Protein AF-F8B347-F1 (afdb_monomer)

Foldseek 3Di:
DDDDDDDDDDDDPDDPPCDPPPDPPPQKKKKKKKKWKKFFPAWFKKKFLDDFFPPFDWPDKDKFKDFPNHGDPFFDWDADPQRAIITIDIDGGGMIMIMIMTITTGAPPPRARDPPPQPADDVPDGGPLLVQLLDADQQQNLVVCLVVLCVQQVPDDPDPVSLLVQLQCLLVQAAEDPPPDDPNHHLVNCVVVSYDHQQNSQSVSSSSCSSSSWRKKKWWKQFAQAPVGDIGIWMWTDDDHGTWIAGSNPRGAPSQITTRDMGSGCVSRPRMDTPDGDMGIDDMDIDMHIHDDGDDHPNRGTDHHD

Structure (mmCIF, N/CA/C/O backbone):
data_AF-F8B347-F1
#
_entry.id   AF-F8B347-F1
#
loop_
_atom_site.group_PDB
_atom_site.id
_atom_site.type_symbol
_atom_site.label_atom_id
_atom_site.label_alt_id
_atom_site.label_comp_id
_atom_site.label_asym_id
_atom_site.label_entity_id
_atom_site.label_seq_id
_atom_site.pdbx_PDB_ins_code
_atom_site.Cartn_x
_atom_site.Ca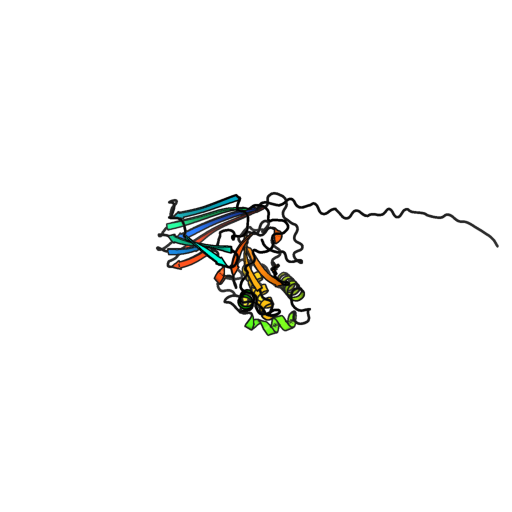rtn_y
_atom_site.Cartn_z
_atom_site.occupancy
_atom_site.B_iso_or_equiv
_atom_site.auth_seq_id
_atom_site.auth_comp_id
_atom_site.auth_asym_id
_atom_site.auth_atom_id
_atom_site.pdbx_PDB_model_num
ATOM 1 N N . MET A 1 1 ? 0.801 8.932 85.824 1.00 36.66 1 MET A N 1
ATOM 2 C CA . MET 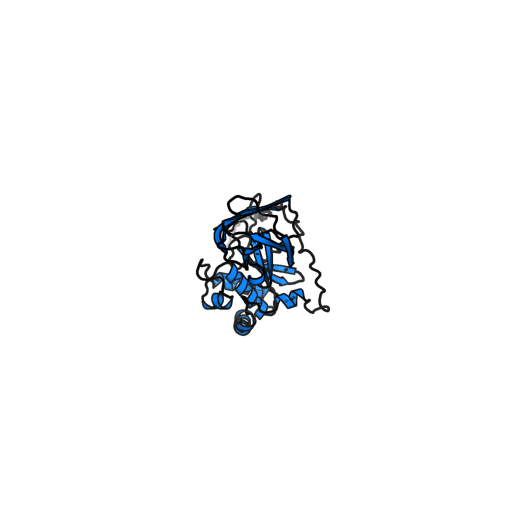A 1 1 ? 2.266 9.108 85.960 1.00 36.66 1 MET A CA 1
ATOM 3 C C . MET A 1 1 ? 2.820 9.188 84.536 1.00 36.66 1 MET A C 1
ATOM 5 O O . MET A 1 1 ? 2.614 8.234 83.808 1.00 36.66 1 MET A O 1
ATOM 9 N N . HIS A 1 2 ? 3.049 10.395 83.991 1.00 31.27 2 HIS A N 1
ATOM 10 C CA . HIS A 1 2 ? 4.391 10.921 83.625 1.00 31.27 2 HIS A CA 1
ATOM 11 C C . HIS A 1 2 ? 5.258 9.885 82.861 1.00 31.27 2 HIS A C 1
ATOM 13 O O . HIS A 1 2 ? 5.460 8.806 83.388 1.00 31.27 2 HIS A O 1
ATOM 19 N N . CYS A 1 3 ? 5.871 10.116 81.692 1.00 29.30 3 CYS A N 1
ATOM 20 C CA . CYS A 1 3 ? 6.183 11.342 80.956 1.00 29.30 3 CYS A CA 1
ATOM 21 C C . CYS A 1 3 ? 6.866 11.005 79.598 1.00 29.30 3 CYS A C 1
ATOM 23 O O . CYS A 1 3 ? 7.676 10.091 79.556 1.00 29.30 3 CYS A O 1
ATOM 25 N N . ARG A 1 4 ? 6.633 11.873 78.595 1.00 32.81 4 ARG A N 1
ATOM 26 C CA . ARG A 1 4 ? 7.591 12.522 77.650 1.00 32.81 4 ARG A CA 1
ATOM 27 C C . ARG A 1 4 ? 8.333 11.778 76.513 1.00 32.81 4 ARG A C 1
ATOM 29 O O . ARG A 1 4 ? 9.123 10.880 76.752 1.00 32.81 4 ARG A O 1
ATOM 36 N N . GLY A 1 5 ? 8.259 12.443 75.342 1.00 30.16 5 GLY A N 1
ATOM 37 C CA . GLY A 1 5 ? 9.357 12.717 74.382 1.00 30.16 5 GLY A CA 1
ATOM 38 C C . GLY A 1 5 ? 9.384 11.797 73.152 1.00 30.16 5 GLY A C 1
ATOM 39 O O . GLY A 1 5 ? 9.455 10.595 73.323 1.00 30.16 5 GLY A O 1
ATOM 40 N N . GLY A 1 6 ? 9.323 12.206 71.880 1.00 31.83 6 GLY A N 1
ATOM 41 C CA . GLY A 1 6 ? 9.465 13.502 71.217 1.00 31.83 6 GLY A CA 1
ATOM 42 C C . GLY A 1 6 ? 10.736 13.527 70.361 1.00 31.83 6 GLY A C 1
ATOM 43 O O . GLY A 1 6 ? 11.771 13.856 70.916 1.00 31.83 6 GLY A O 1
ATOM 44 N N . VAL A 1 7 ? 10.648 13.223 69.053 1.00 35.50 7 VAL A N 1
ATOM 45 C CA . VAL A 1 7 ? 11.531 13.720 67.963 1.00 35.50 7 VAL A CA 1
ATOM 46 C C . VAL A 1 7 ? 10.771 13.597 66.619 1.00 35.50 7 VAL A C 1
ATOM 48 O O . VAL A 1 7 ? 10.185 12.540 66.380 1.00 35.50 7 VAL A O 1
ATOM 51 N N . PRO A 1 8 ? 10.742 14.624 65.744 1.00 34.97 8 PRO A N 1
ATOM 52 C CA . PRO A 1 8 ? 10.110 14.550 64.426 1.00 34.97 8 PRO A CA 1
ATOM 53 C C . PRO A 1 8 ? 11.096 14.020 63.375 1.00 34.97 8 PRO A C 1
ATOM 55 O O . PRO A 1 8 ? 12.238 14.472 63.317 1.00 34.97 8 PRO A O 1
ATOM 58 N N . TYR A 1 9 ? 10.659 13.103 62.510 1.00 31.36 9 TYR A N 1
ATOM 59 C CA . TYR A 1 9 ? 11.397 12.775 61.289 1.00 31.36 9 TYR A CA 1
ATOM 60 C C . TYR A 1 9 ? 10.788 13.567 60.132 1.00 31.36 9 TYR A C 1
ATOM 62 O O . TYR A 1 9 ? 9.747 13.208 59.588 1.00 31.36 9 TYR A O 1
ATOM 70 N N . VAL A 1 10 ? 11.424 14.693 59.813 1.00 34.38 10 VAL A N 1
ATOM 71 C CA . VAL A 1 10 ? 11.263 15.376 58.530 1.00 34.38 10 VAL A CA 1
ATOM 72 C C . VAL A 1 10 ? 12.130 14.611 57.539 1.00 34.38 10 VAL A C 1
ATOM 74 O O . VAL A 1 10 ? 13.339 14.515 57.733 1.00 34.38 10 VAL A O 1
ATOM 77 N N . THR A 1 11 ? 11.525 14.055 56.495 1.00 33.31 11 THR A N 1
ATOM 78 C CA . THR A 1 11 ? 12.255 13.722 55.269 1.00 33.31 11 THR A CA 1
ATOM 79 C C . THR A 1 11 ? 11.620 14.465 54.115 1.00 33.31 11 THR A C 1
ATOM 81 O O . THR A 1 11 ? 10.423 14.349 53.856 1.00 33.31 11 THR A O 1
ATOM 84 N N . ASP A 1 12 ? 12.459 15.284 53.490 1.00 28.23 12 ASP A N 1
ATOM 85 C CA . ASP A 1 12 ? 12.205 16.029 52.273 1.00 28.23 12 ASP A CA 1
ATOM 86 C C . ASP A 1 12 ? 11.572 15.138 51.204 1.00 28.23 12 ASP A C 1
ATOM 88 O O . ASP A 1 12 ? 12.190 14.204 50.692 1.00 28.23 12 ASP A O 1
ATOM 92 N N . VAL A 1 13 ? 10.343 15.472 50.813 1.00 34.03 13 VAL A N 1
ATOM 93 C CA . VAL A 1 13 ? 9.802 15.053 49.522 1.00 34.03 13 VAL A CA 1
ATOM 94 C C . VAL A 1 13 ? 10.419 15.989 48.490 1.00 34.03 13 VAL A C 1
ATOM 96 O O . VAL A 1 13 ? 9.857 17.031 48.155 1.00 34.03 13 VAL A O 1
ATOM 99 N N . GLN A 1 14 ? 11.616 15.645 48.016 1.00 32.16 14 GLN A N 1
ATOM 100 C CA . GLN A 1 14 ? 12.142 16.240 46.796 1.00 32.16 14 GLN A CA 1
ATOM 101 C C . GLN A 1 14 ? 11.227 15.849 45.634 1.00 32.16 14 GLN A C 1
ATOM 103 O O . GLN A 1 14 ? 10.999 14.677 45.335 1.00 32.16 14 GLN A O 1
ATOM 108 N N . SER A 1 15 ? 10.684 16.880 44.999 1.00 35.12 15 SER A N 1
ATOM 109 C CA . SER A 1 15 ? 9.939 16.839 43.753 1.00 35.12 15 SER A CA 1
ATOM 110 C C . SER A 1 15 ? 10.769 16.183 42.647 1.00 35.12 15 SER A C 1
ATOM 112 O O . SER A 1 15 ? 11.628 16.823 42.043 1.00 35.12 15 SER A O 1
ATOM 114 N N . ALA A 1 16 ? 10.484 14.920 42.338 1.00 31.81 16 ALA A N 1
ATOM 115 C CA . ALA A 1 16 ? 10.908 14.297 41.090 1.00 31.81 16 ALA A CA 1
ATOM 116 C C . ALA A 1 16 ? 9.971 14.758 39.961 1.00 31.81 16 ALA A C 1
ATOM 118 O O . ALA A 1 16 ? 9.087 14.030 39.511 1.00 31.81 16 ALA A O 1
ATOM 119 N N . SER A 1 17 ? 10.129 16.011 39.538 1.00 41.06 17 SER A N 1
ATOM 120 C CA . SER A 1 17 ? 9.600 16.509 38.271 1.00 41.06 17 SER A CA 1
ATOM 121 C C . SER A 1 17 ? 10.708 16.458 37.226 1.00 41.06 17 SER A C 1
ATOM 123 O O . SER A 1 17 ? 11.254 17.488 36.855 1.00 41.06 17 SER A O 1
ATOM 125 N N . ASP A 1 18 ? 11.028 15.256 36.761 1.00 32.53 18 ASP A N 1
ATOM 126 C CA . ASP A 1 18 ? 11.772 15.059 35.519 1.00 32.53 18 ASP A CA 1
ATOM 127 C C . ASP A 1 18 ? 11.017 14.014 34.700 1.00 32.53 18 ASP A C 1
ATOM 129 O O . ASP A 1 18 ? 11.291 12.814 34.719 1.00 32.53 18 ASP A O 1
ATOM 133 N N . ARG A 1 19 ? 9.981 14.485 33.994 1.00 34.72 19 ARG A N 1
ATOM 134 C CA . ARG A 1 19 ? 9.550 13.784 32.784 1.00 34.72 19 ARG A CA 1
ATOM 135 C C . ARG A 1 19 ? 10.698 13.938 31.788 1.00 34.72 19 ARG A C 1
ATOM 137 O O . ARG A 1 19 ? 11.117 15.080 31.590 1.00 34.72 19 ARG A O 1
ATOM 144 N N . PRO A 1 20 ? 11.185 12.865 31.143 1.00 29.84 20 PRO A N 1
ATOM 145 C CA . PRO A 1 20 ? 12.136 13.026 30.058 1.00 29.84 20 PRO A CA 1
ATOM 146 C C . PRO A 1 20 ? 11.502 13.956 29.025 1.00 29.84 20 PRO A C 1
ATOM 148 O O . PRO A 1 20 ? 10.397 13.711 28.531 1.00 29.84 20 PRO A O 1
ATOM 151 N N . SER A 1 21 ? 12.168 15.081 28.785 1.00 32.44 21 SER A N 1
ATOM 152 C CA . SER A 1 21 ? 11.787 16.023 27.751 1.00 32.44 21 SER A CA 1
ATOM 153 C C . SER A 1 21 ? 11.754 15.269 26.426 1.00 32.44 21 SER A C 1
ATOM 155 O O . SER A 1 21 ? 12.706 14.579 26.062 1.00 32.44 21 SER A O 1
ATOM 157 N N . ALA A 1 22 ? 10.625 15.355 25.721 1.00 34.41 22 ALA A N 1
ATOM 158 C CA . ALA A 1 22 ? 10.529 14.864 24.359 1.00 34.41 22 ALA A CA 1
ATOM 159 C C . ALA A 1 22 ? 11.639 15.544 23.553 1.00 34.41 22 ALA A C 1
ATOM 161 O O . ALA A 1 22 ? 11.622 16.764 23.366 1.00 34.41 22 ALA A O 1
ATOM 162 N N . HIS A 1 23 ? 12.639 14.772 23.126 1.00 34.44 23 HIS A N 1
ATOM 163 C CA . HIS A 1 23 ? 13.595 15.263 22.153 1.00 34.44 23 HIS A CA 1
ATOM 164 C C . HIS A 1 23 ? 12.804 15.690 20.913 1.00 34.44 23 HIS A C 1
ATOM 166 O O . HIS A 1 23 ? 11.997 14.897 20.420 1.00 34.44 23 HIS A O 1
ATOM 172 N N . PRO A 1 24 ? 12.989 16.920 20.405 1.00 37.69 24 PRO A N 1
ATOM 173 C CA . PRO A 1 24 ? 12.388 17.302 19.144 1.00 37.69 24 PRO A CA 1
ATOM 174 C C . PRO A 1 24 ? 13.074 16.448 18.079 1.00 37.69 24 PRO A C 1
ATOM 176 O O . PRO A 1 24 ? 14.229 16.692 17.733 1.00 37.69 24 PRO A O 1
ATOM 179 N N . GLY A 1 25 ? 12.398 15.389 17.631 1.00 41.03 25 GLY A N 1
ATOM 180 C CA . GLY A 1 25 ? 12.861 14.557 16.531 1.00 41.03 25 GLY A CA 1
ATOM 181 C C . GLY A 1 25 ? 13.132 15.463 15.339 1.00 41.03 25 GLY A C 1
ATOM 182 O O . GLY A 1 25 ? 12.215 16.086 14.803 1.00 41.03 25 GLY A O 1
ATOM 183 N N . GLY A 1 26 ? 14.409 15.616 14.989 1.00 48.06 26 GLY A N 1
ATOM 184 C CA . GLY A 1 26 ? 14.816 16.391 13.828 1.00 48.06 26 GLY A CA 1
ATOM 185 C C . GLY A 1 26 ? 14.117 15.841 12.592 1.00 48.06 26 GLY A C 1
ATOM 186 O O . GLY A 1 26 ? 14.024 14.626 12.414 1.00 48.06 26 GLY A O 1
ATOM 187 N N . ALA A 1 27 ? 13.602 16.746 11.764 1.00 57.84 27 ALA A N 1
ATOM 188 C CA . ALA A 1 27 ? 12.878 16.412 10.551 1.00 57.84 27 ALA A CA 1
ATOM 189 C C . ALA A 1 27 ? 13.718 15.428 9.708 1.00 57.84 27 ALA A C 1
ATOM 191 O O . ALA A 1 27 ? 14.795 15.771 9.225 1.00 57.84 27 ALA A O 1
ATOM 192 N N . THR A 1 28 ? 13.246 14.188 9.599 1.00 75.06 28 THR A N 1
ATOM 193 C CA . THR A 1 28 ? 14.023 13.059 9.078 1.00 75.06 28 THR A CA 1
ATOM 194 C C . THR A 1 28 ? 13.756 12.902 7.581 1.00 75.06 28 THR A C 1
ATOM 196 O O . THR A 1 28 ? 12.616 12.660 7.170 1.00 75.06 28 THR A O 1
ATOM 199 N N . GLU A 1 29 ? 14.782 13.083 6.751 1.00 87.88 29 GLU A N 1
ATOM 200 C CA . GLU A 1 29 ? 14.712 12.780 5.321 1.00 87.88 29 GLU A CA 1
ATOM 201 C C . GLU A 1 29 ? 14.559 11.273 5.123 1.00 87.88 29 GLU A C 1
ATOM 203 O O . GLU A 1 29 ? 14.903 10.477 6.001 1.00 87.88 29 GLU A O 1
ATOM 208 N N . ARG A 1 30 ? 14.010 10.870 3.978 1.00 92.25 30 ARG A N 1
ATOM 209 C CA . ARG A 1 30 ? 13.752 9.463 3.670 1.00 92.25 30 ARG A CA 1
ATOM 210 C C . ARG A 1 30 ? 14.375 9.095 2.342 1.00 92.25 30 ARG A C 1
ATOM 212 O O . ARG A 1 30 ? 14.250 9.846 1.377 1.00 92.25 30 ARG A O 1
ATOM 219 N N . VAL A 1 31 ? 14.984 7.920 2.282 1.00 95.56 31 VAL A N 1
ATOM 220 C CA . VAL A 1 31 ? 15.476 7.340 1.032 1.00 95.56 31 VAL A CA 1
ATOM 221 C C . VAL A 1 31 ? 14.740 6.034 0.812 1.00 95.56 31 VAL A C 1
ATOM 223 O O . VAL A 1 31 ? 14.750 5.158 1.675 1.00 95.56 31 VAL A O 1
ATOM 226 N N . VAL A 1 32 ? 14.076 5.922 -0.333 1.00 97.69 32 VAL A N 1
ATOM 227 C CA . VAL A 1 32 ? 13.341 4.719 -0.725 1.00 97.69 32 VAL A CA 1
ATOM 228 C C . VAL A 1 32 ? 13.853 4.226 -2.064 1.00 97.69 32 VAL A C 1
ATOM 230 O O . VAL A 1 32 ? 14.176 5.029 -2.943 1.00 97.69 32 VAL A O 1
ATOM 233 N N . SER A 1 33 ? 13.939 2.914 -2.219 1.00 98.25 33 SER A N 1
ATOM 234 C CA . SER A 1 33 ? 14.279 2.289 -3.486 1.00 98.25 33 SER A CA 1
ATOM 235 C C . SER A 1 33 ? 13.665 0.908 -3.626 1.00 98.25 33 SER A C 1
ATOM 237 O O . SER A 1 33 ? 13.333 0.244 -2.641 1.00 98.25 33 SER A O 1
ATOM 239 N N . CYS A 1 34 ? 13.534 0.472 -4.871 1.00 98.50 34 CYS A N 1
ATOM 240 C CA . CYS A 1 34 ? 13.287 -0.920 -5.192 1.00 98.50 34 CYS A CA 1
ATOM 241 C C . CYS A 1 34 ? 13.946 -1.307 -6.513 1.00 98.50 34 CYS A C 1
ATOM 243 O O . CYS A 1 34 ? 13.962 -0.517 -7.460 1.00 98.50 34 CYS A O 1
ATOM 245 N N . ASP A 1 35 ? 14.379 -2.556 -6.580 1.00 98.50 35 ASP A N 1
ATOM 246 C CA . ASP A 1 35 ? 14.953 -3.186 -7.755 1.00 98.50 35 ASP A CA 1
ATOM 247 C C . ASP A 1 35 ? 14.164 -4.465 -8.052 1.00 98.50 35 ASP A C 1
ATOM 249 O O . ASP A 1 35 ? 14.094 -5.397 -7.245 1.00 98.50 35 ASP A O 1
ATOM 253 N N . LEU A 1 36 ? 13.516 -4.484 -9.214 1.00 98.31 36 LEU A N 1
ATOM 254 C CA . LEU A 1 36 ? 12.645 -5.564 -9.661 1.00 98.31 36 LEU A CA 1
ATOM 255 C C . LEU A 1 36 ? 13.209 -6.168 -10.943 1.00 98.31 36 LEU A C 1
ATOM 257 O O . LEU A 1 36 ? 13.491 -5.446 -11.903 1.00 98.31 36 LEU A O 1
ATOM 261 N N . THR A 1 37 ? 13.328 -7.494 -10.977 1.00 98.44 37 THR A N 1
ATOM 262 C CA . THR A 1 37 ? 13.721 -8.227 -12.186 1.00 98.44 37 THR A CA 1
ATOM 263 C C . THR A 1 37 ? 12.603 -9.157 -12.609 1.00 98.44 37 THR A C 1
ATOM 265 O O . THR A 1 37 ? 12.059 -9.891 -11.784 1.00 98.44 37 THR A O 1
ATOM 268 N N . PHE A 1 38 ? 12.296 -9.162 -13.901 1.00 98.31 38 PHE A N 1
ATOM 269 C CA . PHE A 1 38 ? 11.281 -10.014 -14.499 1.00 98.31 38 PHE A CA 1
ATOM 270 C C . PHE A 1 38 ? 11.833 -10.762 -15.708 1.00 98.31 38 PHE A C 1
ATOM 272 O O . PHE A 1 38 ? 12.644 -10.230 -16.464 1.00 98.31 38 PHE A O 1
ATOM 279 N N . ASP A 1 39 ? 11.329 -11.972 -15.913 1.00 98.38 39 ASP A N 1
ATOM 280 C CA . ASP A 1 39 ? 11.458 -12.712 -17.163 1.00 98.38 39 ASP A CA 1
ATOM 281 C C . ASP A 1 39 ? 10.226 -12.433 -18.034 1.00 98.38 39 ASP A C 1
ATOM 283 O O . ASP A 1 39 ? 9.090 -12.688 -17.621 1.00 98.38 39 ASP A O 1
ATOM 287 N N . VAL A 1 40 ? 10.445 -11.848 -19.211 1.00 98.19 40 VAL A N 1
ATOM 288 C CA . VAL A 1 40 ? 9.402 -11.495 -20.176 1.00 98.19 40 VAL A CA 1
ATOM 289 C C . VAL A 1 40 ? 9.428 -12.516 -21.310 1.00 98.19 40 VAL A C 1
ATOM 291 O O . VAL A 1 40 ? 10.321 -12.495 -22.157 1.00 98.19 40 VAL A O 1
ATOM 294 N N . GLY A 1 41 ? 8.424 -13.393 -21.355 1.00 97.38 41 GLY A N 1
ATOM 295 C CA . GLY A 1 41 ? 8.362 -14.480 -22.339 1.00 97.38 41 GLY A CA 1
ATOM 296 C C . GLY A 1 41 ? 7.889 -14.041 -23.729 1.00 97.38 41 GLY A C 1
ATOM 297 O O . GLY A 1 41 ? 8.268 -14.633 -24.737 1.00 97.38 41 GLY A O 1
ATOM 298 N N . GLU A 1 42 ? 7.075 -12.987 -23.802 1.00 97.19 42 GLU A N 1
ATOM 299 C CA . GLU A 1 42 ? 6.539 -12.424 -25.047 1.00 97.19 42 GLU A CA 1
ATOM 300 C C . GLU A 1 42 ? 6.362 -10.898 -24.926 1.00 97.19 42 GLU A C 1
ATOM 302 O O . GLU A 1 42 ? 6.346 -10.395 -23.803 1.00 97.19 42 GLU A O 1
ATOM 307 N N . PRO A 1 43 ? 6.216 -10.132 -26.031 1.00 97.56 43 PRO A N 1
ATOM 308 C CA . PRO A 1 43 ? 5.995 -8.690 -25.939 1.00 97.56 43 PRO A CA 1
ATOM 309 C C . PRO A 1 43 ? 4.834 -8.346 -24.996 1.00 97.56 43 PRO A C 1
ATOM 311 O O . PRO A 1 43 ? 3.703 -8.792 -25.208 1.00 97.56 43 PRO A O 1
ATOM 314 N N . ALA A 1 44 ? 5.117 -7.528 -23.984 1.00 97.88 44 ALA A N 1
ATOM 315 C CA . ALA A 1 44 ? 4.207 -7.272 -22.877 1.00 97.88 44 ALA A CA 1
ATOM 316 C C . ALA A 1 44 ? 3.961 -5.776 -22.654 1.00 97.88 44 ALA A C 1
ATOM 318 O O . ALA A 1 44 ? 4.842 -4.941 -22.871 1.00 97.88 44 ALA A O 1
ATOM 319 N N . ASP A 1 45 ? 2.755 -5.464 -22.182 1.00 97.38 45 ASP A N 1
ATOM 320 C CA . ASP A 1 45 ? 2.385 -4.144 -21.675 1.00 97.38 45 ASP A CA 1
ATOM 321 C C . ASP A 1 45 ? 2.223 -4.271 -20.151 1.00 97.38 45 ASP A C 1
ATOM 323 O O . ASP A 1 45 ? 1.416 -5.072 -19.669 1.00 97.38 45 ASP A O 1
ATOM 327 N N . VAL A 1 46 ? 3.014 -3.513 -19.392 1.00 97.31 46 VAL A N 1
ATOM 328 C CA . VAL A 1 46 ? 3.098 -3.609 -17.927 1.00 97.31 46 VAL A CA 1
ATOM 329 C C . VAL A 1 46 ? 2.813 -2.246 -17.307 1.00 97.31 46 VAL A C 1
ATOM 331 O O . VAL A 1 46 ? 3.264 -1.215 -17.806 1.00 97.31 46 VAL A O 1
ATOM 334 N N . ALA A 1 47 ? 2.066 -2.241 -16.208 1.00 97.31 47 ALA A N 1
ATOM 335 C CA . ALA A 1 47 ? 1.823 -1.063 -15.392 1.00 97.31 47 ALA A CA 1
ATOM 336 C C . ALA A 1 47 ? 2.498 -1.221 -14.026 1.00 97.31 47 ALA A C 1
ATOM 338 O O . ALA A 1 47 ? 2.297 -2.235 -13.359 1.00 97.31 47 ALA A O 1
ATOM 339 N N . LEU A 1 48 ? 3.280 -0.225 -13.611 1.00 97.31 48 LEU A N 1
ATOM 340 C CA . LEU A 1 48 ? 4.042 -0.236 -12.362 1.00 97.31 48 LEU A CA 1
ATOM 341 C C . LEU A 1 48 ? 3.556 0.849 -11.398 1.00 97.31 48 LEU A C 1
ATOM 343 O O . LEU A 1 48 ? 3.522 2.028 -11.751 1.00 97.31 48 LEU A O 1
ATOM 347 N N . HIS A 1 49 ? 3.258 0.465 -10.160 1.00 96.38 49 HIS A N 1
ATOM 348 C CA . HIS A 1 49 ? 2.980 1.363 -9.037 1.00 96.38 49 HIS A CA 1
ATOM 349 C C . HIS A 1 49 ? 4.079 1.204 -7.988 1.00 96.38 49 HIS A C 1
ATOM 351 O O . HIS A 1 49 ? 3.892 0.533 -6.981 1.00 96.38 49 HIS A O 1
ATOM 357 N N . ILE A 1 50 ? 5.242 1.798 -8.243 1.00 97.75 50 ILE A N 1
ATOM 358 C CA . ILE A 1 50 ? 6.399 1.720 -7.335 1.00 97.75 50 ILE A CA 1
ATOM 359 C C . ILE A 1 50 ? 6.911 3.095 -6.909 1.00 97.75 50 ILE A C 1
ATOM 361 O O . ILE A 1 50 ? 7.562 3.213 -5.883 1.00 97.75 50 ILE A O 1
ATOM 365 N N . ALA A 1 51 ? 6.596 4.154 -7.656 1.00 97.56 51 ALA A N 1
ATOM 366 C CA . ALA A 1 51 ? 7.081 5.483 -7.320 1.00 97.56 51 ALA A CA 1
ATOM 367 C C . ALA A 1 51 ? 6.387 6.040 -6.070 1.00 97.56 51 ALA A C 1
ATOM 369 O O . ALA A 1 51 ? 5.190 5.831 -5.864 1.00 97.56 51 ALA A O 1
ATOM 370 N N . ALA A 1 52 ? 7.126 6.800 -5.261 1.00 96.81 52 ALA A N 1
ATOM 371 C CA . ALA A 1 52 ? 6.549 7.570 -4.171 1.00 96.81 52 ALA A CA 1
ATOM 372 C C . ALA A 1 52 ? 5.465 8.518 -4.712 1.00 96.81 52 ALA A C 1
ATOM 374 O O . ALA A 1 52 ? 5.651 9.195 -5.730 1.00 96.81 52 ALA A O 1
ATOM 375 N N . ALA A 1 53 ? 4.332 8.564 -4.015 1.00 95.38 53 ALA A N 1
ATOM 376 C CA . ALA A 1 53 ? 3.203 9.403 -4.374 1.00 95.38 53 ALA A CA 1
ATOM 377 C C . ALA A 1 53 ? 3.581 10.894 -4.339 1.00 95.38 53 ALA A C 1
ATOM 379 O O . ALA A 1 53 ? 4.346 11.359 -3.488 1.00 95.38 53 ALA A O 1
ATOM 380 N N . ASN A 1 54 ? 2.986 11.658 -5.253 1.00 90.81 54 ASN A N 1
ATOM 381 C CA . ASN A 1 54 ? 3.052 13.112 -5.275 1.00 90.81 54 ASN A CA 1
ATOM 382 C C . ASN A 1 54 ? 2.454 13.717 -3.993 1.00 90.81 54 ASN A C 1
ATOM 384 O O . ASN A 1 54 ? 1.554 13.152 -3.377 1.00 90.81 54 ASN A O 1
ATOM 388 N N . GLY A 1 55 ? 2.924 14.912 -3.623 1.00 82.56 55 GLY A N 1
ATOM 389 C CA . GLY A 1 55 ? 2.516 15.613 -2.393 1.00 82.56 55 GLY A CA 1
ATOM 390 C C . GLY A 1 55 ? 3.646 15.797 -1.378 1.00 82.56 55 GLY A C 1
ATOM 391 O O . GLY A 1 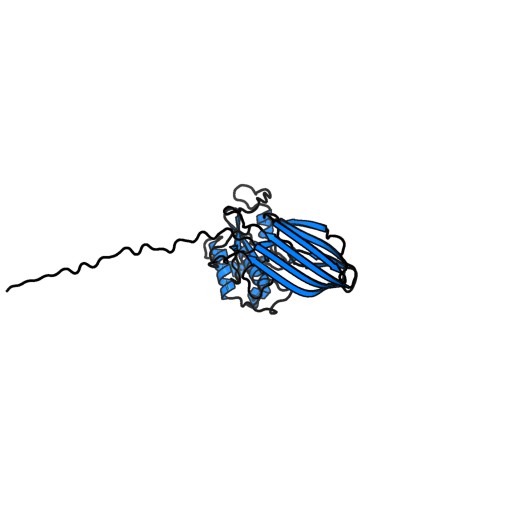55 ? 3.465 16.476 -0.370 1.00 82.56 55 GLY A O 1
ATOM 392 N N . ARG A 1 56 ? 4.834 15.253 -1.667 1.00 81.69 56 ARG A N 1
ATOM 393 C CA . ARG A 1 56 ? 6.062 15.453 -0.889 1.00 81.69 56 ARG A CA 1
ATOM 394 C C . ARG A 1 56 ? 7.095 16.244 -1.679 1.00 81.69 56 ARG A C 1
ATOM 396 O O . ARG A 1 56 ? 7.079 16.268 -2.907 1.00 81.69 56 ARG A O 1
ATOM 403 N N . VAL A 1 57 ? 8.017 16.875 -0.959 1.00 87.69 57 VAL A N 1
ATOM 404 C CA . VAL A 1 57 ? 9.173 17.534 -1.573 1.00 87.69 57 VAL A CA 1
ATOM 405 C C . VAL A 1 57 ? 10.206 16.464 -1.922 1.00 87.69 57 VAL A C 1
ATOM 407 O O . VAL A 1 57 ? 10.850 15.899 -1.038 1.00 87.69 57 VAL A O 1
ATOM 410 N N . VAL A 1 58 ? 10.350 16.192 -3.216 1.00 91.88 58 VAL A N 1
ATOM 411 C CA . VAL A 1 58 ? 11.340 15.262 -3.771 1.00 91.88 58 VAL A CA 1
ATOM 412 C C . VAL A 1 58 ? 12.643 16.022 -4.030 1.00 91.88 58 VAL A C 1
ATOM 414 O O . VAL A 1 58 ? 12.636 17.054 -4.699 1.00 91.88 58 VAL A O 1
ATOM 417 N N . ARG A 1 59 ? 13.759 15.544 -3.470 1.00 93.88 59 ARG A N 1
ATOM 418 C CA . ARG A 1 59 ? 15.101 16.125 -3.663 1.00 93.88 59 ARG A CA 1
ATOM 419 C C . ARG A 1 59 ? 15.790 15.552 -4.892 1.00 93.88 59 ARG A C 1
ATOM 421 O O . ARG A 1 59 ? 16.365 16.298 -5.678 1.00 93.88 59 ARG A O 1
ATOM 428 N N . ALA A 1 60 ? 15.700 14.239 -5.044 1.00 95.94 60 ALA A N 1
ATOM 429 C CA . ALA A 1 60 ? 16.209 13.499 -6.182 1.00 95.94 60 ALA A CA 1
ATOM 430 C C . ALA A 1 60 ? 15.301 12.295 -6.427 1.00 95.94 60 ALA A C 1
ATOM 432 O O . ALA A 1 60 ? 14.824 11.672 -5.481 1.00 95.94 60 ALA A O 1
ATOM 433 N N . GLU A 1 61 ? 15.069 11.964 -7.690 1.00 97.06 61 GLU A N 1
ATOM 434 C CA . GLU A 1 61 ? 14.299 10.791 -8.085 1.00 97.06 61 GLU A CA 1
ATOM 435 C C . GLU A 1 61 ? 14.827 10.248 -9.407 1.00 97.06 61 GLU A C 1
ATOM 437 O O . GLU A 1 61 ? 15.213 11.010 -10.297 1.00 97.06 61 GLU A O 1
ATOM 442 N N . ARG A 1 62 ? 14.848 8.921 -9.526 1.00 96.88 62 ARG A N 1
ATOM 443 C CA . ARG A 1 62 ? 15.225 8.219 -10.745 1.00 96.88 62 ARG A CA 1
ATOM 444 C C . ARG A 1 62 ? 14.393 6.951 -10.900 1.00 96.88 62 ARG A C 1
ATOM 446 O O . ARG A 1 62 ? 14.195 6.215 -9.936 1.00 96.88 62 ARG A O 1
ATOM 453 N N . LEU A 1 63 ? 13.951 6.706 -12.130 1.00 97.50 63 LEU A N 1
ATOM 454 C CA . LEU A 1 63 ? 13.353 5.453 -12.575 1.00 97.50 63 LEU A CA 1
ATOM 455 C C . LEU A 1 63 ? 14.117 4.982 -13.812 1.00 97.50 63 LEU A C 1
ATOM 457 O O . LEU A 1 63 ? 14.072 5.635 -14.854 1.00 97.50 63 LEU A O 1
ATOM 461 N N . ASP A 1 64 ? 14.807 3.856 -13.693 1.00 97.06 64 ASP A N 1
ATOM 462 C CA . ASP A 1 64 ? 15.518 3.217 -14.791 1.00 97.06 64 ASP A CA 1
ATOM 463 C C . ASP A 1 64 ? 14.813 1.936 -15.202 1.00 97.06 64 ASP A C 1
ATOM 465 O O . ASP A 1 64 ? 14.453 1.104 -14.370 1.00 97.06 64 ASP A O 1
ATOM 469 N N . VAL A 1 65 ? 14.654 1.763 -16.511 1.00 97.69 65 VAL A N 1
ATOM 470 C CA . VAL A 1 65 ? 14.029 0.580 -17.094 1.00 97.69 65 VAL A CA 1
ATOM 471 C C . VAL A 1 65 ? 14.933 0.056 -18.198 1.00 97.69 65 VAL A C 1
ATOM 473 O O . VAL A 1 65 ? 15.272 0.776 -19.142 1.00 97.69 65 VAL A O 1
ATOM 476 N N . THR A 1 66 ? 15.337 -1.205 -18.084 1.00 98.00 66 THR A N 1
ATOM 477 C CA . THR A 1 66 ? 16.194 -1.862 -19.074 1.00 98.00 66 THR A CA 1
ATOM 478 C C . THR A 1 66 ? 15.665 -3.241 -19.442 1.00 98.00 66 THR A C 1
ATOM 480 O O . THR A 1 66 ? 15.074 -3.916 -18.609 1.00 98.00 66 THR A O 1
ATOM 483 N N . ILE A 1 67 ? 15.901 -3.665 -20.682 1.00 97.75 67 ILE A N 1
ATOM 484 C CA . ILE A 1 67 ? 15.679 -5.032 -21.164 1.00 97.75 67 ILE A CA 1
ATOM 485 C C . ILE A 1 67 ? 17.023 -5.586 -21.633 1.00 97.75 67 ILE A C 1
ATOM 487 O O . ILE A 1 67 ? 17.704 -4.945 -22.435 1.00 97.75 67 ILE A O 1
ATOM 491 N N . ASP A 1 68 ? 17.467 -6.715 -21.086 1.00 97.25 68 ASP A N 1
ATOM 492 C CA . ASP A 1 68 ? 18.785 -7.301 -21.384 1.00 97.25 68 ASP A CA 1
ATOM 493 C C . ASP A 1 68 ? 19.930 -6.263 -21.320 1.00 97.25 68 ASP A C 1
ATOM 495 O O . ASP A 1 68 ? 20.811 -6.197 -22.183 1.00 97.25 68 ASP A O 1
ATOM 499 N N . ARG A 1 69 ? 19.895 -5.407 -20.284 1.00 94.75 69 ARG A N 1
ATOM 500 C CA . ARG A 1 69 ? 20.833 -4.288 -20.030 1.00 94.75 69 ARG A CA 1
ATOM 501 C C . ARG A 1 69 ? 20.801 -3.148 -21.057 1.00 94.75 69 ARG A C 1
ATOM 503 O O . ARG A 1 69 ? 21.672 -2.278 -21.034 1.00 94.75 69 ARG A O 1
ATOM 510 N N . ARG A 1 70 ? 19.816 -3.117 -21.953 1.00 96.56 70 ARG A N 1
ATOM 511 C CA . ARG A 1 70 ? 19.574 -2.005 -22.881 1.00 96.56 70 ARG A CA 1
ATOM 512 C C . ARG A 1 70 ? 18.467 -1.121 -22.335 1.00 96.56 70 ARG A C 1
ATOM 514 O O . ARG A 1 70 ? 17.420 -1.622 -21.944 1.00 96.56 70 ARG A O 1
ATOM 521 N N . VAL A 1 71 ? 18.691 0.188 -22.327 1.00 96.00 71 VAL A N 1
ATOM 522 C CA . VAL A 1 71 ? 17.695 1.167 -21.872 1.00 96.00 71 VAL A CA 1
ATOM 523 C C . VAL A 1 71 ? 16.449 1.087 -22.753 1.00 96.00 71 VAL A C 1
ATOM 525 O O . VAL A 1 71 ? 16.549 1.158 -23.980 1.00 96.00 71 VAL A O 1
ATOM 528 N N . LEU A 1 72 ? 15.286 0.925 -22.122 1.00 93.19 72 LEU A N 1
ATOM 529 C CA . LEU A 1 72 ? 13.994 1.025 -22.794 1.00 93.19 72 LEU A CA 1
ATOM 530 C C . LEU A 1 72 ? 13.556 2.494 -22.906 1.00 93.19 72 LEU A C 1
ATOM 532 O O . LEU A 1 72 ? 14.017 3.338 -22.135 1.00 93.19 72 LEU A O 1
ATOM 536 N N . PRO A 1 73 ? 12.657 2.826 -23.853 1.00 89.00 73 PRO A N 1
ATOM 537 C CA . PRO A 1 73 ? 11.999 4.126 -23.864 1.00 89.00 73 PRO A CA 1
ATOM 538 C C . PRO A 1 73 ? 11.371 4.440 -22.504 1.00 89.00 73 PRO A C 1
ATOM 540 O O . PRO A 1 73 ? 10.903 3.536 -21.809 1.00 89.00 73 PRO A O 1
ATOM 543 N N . ALA A 1 74 ? 11.347 5.725 -22.148 1.00 84.44 74 ALA A N 1
ATOM 544 C CA . ALA A 1 74 ? 10.769 6.171 -20.888 1.00 84.44 74 ALA A CA 1
ATOM 545 C C . ALA A 1 74 ? 9.323 5.675 -20.738 1.00 84.44 74 ALA A C 1
ATOM 547 O O . ALA A 1 74 ? 8.531 5.733 -21.684 1.00 84.44 74 ALA A O 1
ATOM 548 N N . ALA A 1 75 ? 8.992 5.198 -19.539 1.00 91.81 75 ALA A N 1
ATOM 549 C CA . ALA A 1 75 ? 7.630 4.823 -19.200 1.00 91.81 75 ALA A CA 1
ATOM 550 C C . ALA A 1 75 ? 6.704 6.049 -19.251 1.00 91.81 75 ALA A C 1
ATOM 552 O O . ALA A 1 75 ? 7.116 7.173 -18.958 1.00 91.81 75 ALA A O 1
ATOM 553 N N . ILE A 1 76 ? 5.441 5.828 -19.608 1.00 96.00 76 ILE A N 1
ATOM 554 C CA . ILE A 1 76 ? 4.410 6.866 -19.571 1.00 96.00 76 ILE A CA 1
ATOM 555 C C . ILE A 1 76 ? 3.855 6.919 -18.152 1.00 96.00 76 ILE A C 1
ATOM 557 O O . ILE A 1 76 ? 3.246 5.953 -17.693 1.00 96.00 76 ILE A O 1
ATOM 561 N N . GLU A 1 77 ? 4.045 8.041 -17.466 1.00 97.44 77 GLU A N 1
ATOM 562 C CA . GLU A 1 77 ? 3.463 8.259 -16.143 1.00 97.44 77 GLU A CA 1
ATOM 563 C C . GLU A 1 77 ? 2.001 8.722 -16.252 1.00 97.44 77 GLU A C 1
ATOM 565 O O . GLU A 1 77 ? 1.674 9.649 -16.996 1.00 97.44 77 GLU A O 1
ATOM 570 N N . LEU A 1 78 ? 1.122 8.083 -15.483 1.00 96.56 78 LEU A N 1
ATOM 571 C CA . LEU A 1 78 ? -0.282 8.430 -15.312 1.00 96.56 78 LEU A CA 1
ATOM 572 C C . LEU A 1 78 ? -0.558 8.740 -13.840 1.00 96.56 78 LEU A C 1
ATOM 574 O O . LEU A 1 78 ? -0.189 7.975 -12.946 1.00 96.56 78 LEU A O 1
ATOM 578 N N . ALA A 1 79 ? -1.264 9.841 -13.590 1.00 95.38 79 ALA A N 1
ATOM 579 C CA . ALA A 1 79 ? -1.717 10.187 -12.250 1.00 95.38 79 ALA A CA 1
ATOM 580 C C . ALA A 1 79 ? -2.856 9.261 -11.802 1.00 95.38 79 ALA A C 1
ATOM 582 O O . ALA A 1 79 ? -3.821 9.039 -12.539 1.00 95.38 79 ALA A O 1
ATOM 583 N N . THR A 1 80 ? -2.771 8.770 -10.570 1.00 93.44 80 THR A N 1
ATOM 584 C CA . THR A 1 80 ? -3.825 7.997 -9.907 1.00 93.44 80 THR A CA 1
ATOM 585 C C . THR A 1 80 ? -4.312 8.737 -8.652 1.00 93.44 80 THR A C 1
ATOM 587 O O . THR A 1 80 ? -3.732 9.762 -8.268 1.00 93.44 80 THR A O 1
ATOM 590 N N . PRO A 1 81 ? -5.437 8.324 -8.035 1.00 90.19 81 PRO A N 1
ATOM 591 C CA . PRO A 1 81 ? -5.963 8.997 -6.850 1.00 90.19 81 PRO A CA 1
ATOM 592 C C . PRO A 1 81 ? -4.916 9.165 -5.739 1.00 90.19 81 PRO A C 1
ATOM 594 O O . PRO A 1 81 ? -3.993 8.365 -5.603 1.00 90.19 81 PRO A O 1
ATOM 597 N N . HIS A 1 82 ? -5.080 10.207 -4.920 1.00 89.62 82 HIS A N 1
ATOM 598 C CA . HIS A 1 82 ? -4.216 10.489 -3.756 1.00 89.62 82 HIS A CA 1
ATOM 599 C C . HIS A 1 82 ? -2.733 10.668 -4.090 1.00 89.62 82 HIS A C 1
ATOM 601 O O . HIS A 1 82 ? -1.865 10.362 -3.276 1.00 89.62 82 HIS A O 1
ATOM 607 N N . GLY A 1 83 ? -2.450 11.174 -5.292 1.00 91.88 83 GLY A N 1
ATOM 608 C CA . GLY A 1 83 ? -1.094 11.471 -5.745 1.00 91.88 83 GLY A CA 1
ATOM 609 C C . GLY A 1 83 ? -0.311 10.249 -6.219 1.00 91.88 83 GLY A C 1
ATOM 610 O O . GLY A 1 83 ? 0.872 10.398 -6.513 1.00 91.88 83 GLY A O 1
ATOM 611 N N . GLY A 1 84 ? -0.926 9.067 -6.309 1.00 95.25 84 GLY A N 1
ATOM 612 C CA . GLY A 1 84 ? -0.255 7.886 -6.846 1.00 95.25 84 GLY A CA 1
ATOM 613 C C . GLY A 1 84 ? 0.194 8.080 -8.302 1.00 95.25 84 GLY A C 1
ATOM 614 O O . GLY A 1 84 ? -0.345 8.911 -9.042 1.00 95.25 84 GLY A O 1
ATOM 615 N N . ARG A 1 85 ? 1.224 7.328 -8.700 1.00 96.88 85 ARG A N 1
ATOM 616 C CA . ARG A 1 85 ? 1.909 7.479 -9.993 1.00 96.88 85 ARG A CA 1
ATOM 617 C C . ARG A 1 85 ? 2.115 6.127 -10.660 1.00 96.88 85 ARG A C 1
ATOM 619 O O . ARG A 1 85 ? 2.989 5.354 -10.261 1.00 96.88 85 ARG A O 1
ATOM 626 N N . LEU A 1 86 ? 1.305 5.845 -11.675 1.00 97.38 86 LEU A N 1
ATOM 627 C CA . LEU A 1 86 ? 1.362 4.609 -12.448 1.00 97.38 86 LEU A CA 1
ATOM 628 C C . LEU A 1 86 ? 2.268 4.794 -13.661 1.00 97.38 86 LEU A C 1
ATOM 630 O O . LEU A 1 86 ? 2.050 5.701 -14.453 1.00 97.38 86 LEU A O 1
ATOM 634 N N . HIS A 1 87 ? 3.240 3.912 -13.848 1.00 98.19 87 HIS A N 1
ATOM 635 C CA . HIS A 1 87 ? 4.147 3.951 -14.990 1.00 98.19 87 HIS A CA 1
ATOM 636 C C . HIS A 1 87 ? 3.796 2.829 -15.963 1.00 98.19 87 HIS A C 1
ATOM 638 O O . HIS A 1 87 ? 3.925 1.652 -15.631 1.00 98.19 87 HIS A O 1
ATOM 644 N N . LEU A 1 88 ? 3.342 3.189 -17.162 1.00 97.44 88 LEU A N 1
ATOM 645 C CA . LEU A 1 88 ? 3.067 2.250 -18.243 1.00 97.44 88 LEU A CA 1
ATOM 646 C C . LEU A 1 88 ? 4.309 2.051 -19.102 1.00 97.44 88 LEU A C 1
ATOM 648 O O . LEU A 1 88 ? 4.886 3.013 -19.612 1.00 97.44 88 LEU A O 1
ATOM 652 N N . LEU A 1 89 ? 4.679 0.795 -19.317 1.00 95.62 89 LEU A N 1
ATOM 653 C CA . LEU A 1 89 ? 5.781 0.411 -20.187 1.00 95.62 89 LEU A CA 1
ATOM 654 C C . LEU A 1 89 ? 5.350 -0.674 -21.170 1.00 95.62 89 LEU A C 1
ATOM 656 O O . LEU A 1 89 ? 4.543 -1.549 -20.859 1.00 95.62 89 LEU A O 1
ATOM 660 N N . ARG A 1 90 ? 5.941 -0.624 -22.361 1.00 96.12 90 ARG A N 1
ATOM 661 C CA . ARG A 1 90 ? 5.912 -1.713 -23.333 1.00 96.12 90 ARG A CA 1
ATOM 662 C C . ARG A 1 90 ? 7.300 -2.320 -23.395 1.00 96.12 90 ARG A C 1
ATOM 664 O O . ARG A 1 90 ? 8.268 -1.600 -23.634 1.00 96.12 90 ARG A O 1
ATOM 671 N N . THR A 1 91 ? 7.390 -3.629 -23.214 1.00 96.62 91 THR A N 1
ATOM 672 C CA . THR A 1 91 ? 8.663 -4.352 -23.191 1.00 96.62 91 THR A CA 1
ATOM 673 C C . THR A 1 91 ? 8.663 -5.486 -24.219 1.00 96.62 91 THR A C 1
ATOM 675 O O . THR A 1 91 ? 7.656 -6.185 -24.358 1.00 96.62 91 THR A O 1
ATOM 678 N N . PRO A 1 92 ? 9.756 -5.684 -24.978 1.00 97.31 92 PRO A N 1
ATOM 679 C CA . PRO A 1 92 ? 9.957 -6.914 -25.737 1.00 97.31 92 PRO A CA 1
ATOM 680 C C . PRO A 1 92 ? 10.320 -8.081 -24.791 1.00 97.31 92 PRO A C 1
ATOM 682 O O . PRO A 1 92 ? 10.529 -7.844 -23.597 1.00 97.31 92 PRO A O 1
ATOM 685 N N . PRO A 1 93 ? 10.401 -9.324 -25.307 1.00 98.12 93 PRO A N 1
ATOM 686 C CA . PRO A 1 93 ? 10.906 -10.467 -24.550 1.00 98.12 93 PRO A CA 1
ATOM 687 C C . PRO A 1 93 ? 12.347 -10.255 -24.080 1.00 98.12 93 PRO A C 1
ATOM 689 O O . PRO A 1 93 ? 13.120 -9.589 -24.773 1.00 98.12 93 PRO A O 1
ATOM 692 N N . GLY A 1 94 ? 12.701 -10.853 -22.944 1.00 98.12 94 GLY A N 1
ATOM 693 C CA . GLY A 1 94 ? 14.024 -10.753 -22.322 1.00 98.12 94 GLY A CA 1
ATOM 694 C C . GLY A 1 94 ? 13.948 -10.512 -20.814 1.00 98.12 94 GLY A C 1
ATOM 695 O O . GLY A 1 94 ? 12.882 -10.609 -20.204 1.00 98.12 94 GLY A O 1
ATOM 696 N N . ILE A 1 95 ? 15.083 -10.166 -20.207 1.00 98.31 95 ILE A N 1
ATOM 697 C CA . ILE A 1 95 ? 15.163 -9.859 -18.775 1.00 98.31 95 ILE A CA 1
ATOM 698 C C . ILE A 1 95 ? 14.916 -8.372 -18.546 1.00 98.31 95 ILE A C 1
ATOM 700 O O . ILE A 1 95 ? 15.777 -7.532 -18.828 1.00 98.31 95 ILE A O 1
ATOM 704 N N . LEU A 1 96 ? 13.721 -8.050 -18.055 1.00 98.25 96 LEU A N 1
ATOM 705 C CA . LEU A 1 96 ? 13.325 -6.692 -17.699 1.00 98.25 96 LEU A CA 1
ATOM 706 C C . LEU A 1 96 ? 13.850 -6.375 -16.298 1.00 98.25 96 LEU A C 1
ATOM 708 O O . LEU A 1 96 ? 13.477 -7.037 -15.332 1.00 98.25 96 LEU A O 1
ATOM 712 N N . SER A 1 97 ? 14.660 -5.328 -16.177 1.00 98.19 97 SER A N 1
ATOM 713 C CA . SER A 1 97 ? 15.107 -4.785 -14.893 1.00 98.19 97 SER A CA 1
ATOM 714 C C . SER A 1 97 ? 14.568 -3.373 -14.709 1.00 98.19 97 SER A C 1
ATOM 716 O O . SER A 1 97 ? 14.769 -2.507 -15.567 1.00 98.19 97 SER A O 1
ATOM 718 N N . VAL A 1 98 ? 13.901 -3.151 -13.580 1.00 98.12 98 VAL A N 1
ATOM 719 C CA . VAL A 1 98 ? 13.322 -1.871 -13.172 1.00 98.12 98 VAL A CA 1
ATOM 720 C C . VAL A 1 98 ? 13.958 -1.457 -11.855 1.00 98.12 98 VAL A C 1
ATOM 722 O O . VAL A 1 98 ? 13.852 -2.187 -10.874 1.00 98.12 98 VAL A O 1
ATOM 725 N N . SER A 1 99 ? 14.581 -0.282 -11.829 1.00 98.12 99 SER A N 1
ATOM 726 C CA . SER A 1 99 ? 15.161 0.305 -10.621 1.00 98.12 99 SER A CA 1
ATOM 727 C C . SER A 1 99 ? 14.512 1.652 -10.352 1.00 98.12 99 SER A C 1
ATOM 729 O O . SER A 1 99 ? 14.468 2.515 -11.231 1.00 98.12 99 SER A O 1
ATOM 731 N N . TYR A 1 100 ? 13.986 1.835 -9.148 1.00 98.44 100 TYR A N 1
ATOM 732 C CA . TYR A 1 100 ? 13.438 3.103 -8.688 1.00 98.44 100 TYR A CA 1
ATOM 733 C C . TYR A 1 100 ? 14.164 3.544 -7.426 1.00 98.44 100 TYR A C 1
ATOM 735 O O . TYR A 1 100 ? 14.373 2.742 -6.517 1.00 98.44 100 TYR A O 1
ATOM 743 N N . ARG A 1 101 ? 14.510 4.831 -7.343 1.00 98.25 101 ARG A N 1
ATOM 744 C CA . ARG A 1 101 ? 15.062 5.442 -6.132 1.00 98.25 101 ARG A CA 1
ATOM 745 C C . ARG A 1 101 ? 14.592 6.880 -5.988 1.00 98.25 101 ARG A C 1
ATOM 747 O O . ARG A 1 101 ? 14.674 7.654 -6.941 1.00 98.25 101 ARG A O 1
ATOM 754 N N . ALA A 1 102 ? 14.197 7.256 -4.776 1.00 97.56 102 ALA A N 1
ATOM 755 C CA . ALA A 1 102 ? 13.861 8.629 -4.429 1.00 97.56 102 ALA A CA 1
ATOM 756 C C . ALA A 1 102 ? 14.425 9.048 -3.069 1.00 97.56 102 ALA A C 1
ATOM 758 O O . ALA A 1 102 ? 14.444 8.279 -2.106 1.00 97.56 102 ALA A O 1
ATOM 759 N N . GLU A 1 103 ? 14.851 10.306 -3.006 1.00 96.12 103 GLU A N 1
ATOM 760 C CA . GLU A 1 103 ? 15.254 11.020 -1.800 1.00 96.12 103 GLU A CA 1
ATOM 761 C C . GLU A 1 103 ? 14.194 12.076 -1.498 1.00 96.12 103 GLU A C 1
ATOM 763 O O . GLU A 1 103 ? 13.958 13.005 -2.277 1.00 96.12 103 GLU A O 1
ATOM 768 N N . LEU A 1 104 ? 13.518 11.912 -0.370 1.00 93.62 104 LEU A N 1
ATOM 769 C CA . LEU A 1 104 ? 12.372 12.709 0.031 1.00 93.62 104 LEU A CA 1
ATOM 770 C C . LEU A 1 104 ? 12.767 13.566 1.223 1.00 93.62 104 LEU A C 1
ATOM 772 O O . LEU A 1 104 ? 13.290 13.062 2.220 1.00 93.62 104 LEU A O 1
ATOM 776 N N . ALA A 1 105 ? 12.468 14.860 1.140 1.00 89.81 105 ALA A N 1
ATOM 777 C CA . ALA A 1 105 ? 12.656 15.739 2.278 1.00 89.81 105 ALA A CA 1
ATOM 778 C C . ALA A 1 105 ? 11.780 15.283 3.452 1.00 89.81 105 ALA A C 1
ATOM 780 O O . ALA A 1 105 ? 10.743 14.623 3.287 1.00 89.81 105 ALA A O 1
ATOM 781 N N . ALA A 1 106 ? 12.185 15.686 4.650 1.00 79.06 106 ALA A N 1
ATOM 782 C CA . ALA A 1 106 ? 11.371 15.492 5.830 1.00 79.06 106 ALA A CA 1
ATOM 783 C C . ALA A 1 106 ? 9.971 16.103 5.636 1.00 79.06 106 ALA A C 1
ATOM 785 O O . ALA A 1 106 ? 9.827 17.148 4.989 1.00 79.06 106 ALA A O 1
ATOM 786 N N . PRO A 1 107 ? 8.923 15.457 6.166 1.00 69.12 107 PRO A N 1
ATOM 787 C CA . PRO A 1 107 ? 7.584 15.972 5.989 1.00 69.12 107 PRO A CA 1
ATOM 788 C C . PRO A 1 107 ? 7.441 17.261 6.811 1.00 69.12 107 PRO A C 1
ATOM 790 O O . PRO A 1 107 ? 8.008 17.350 7.904 1.00 69.12 107 PRO A O 1
ATOM 793 N N . PRO A 1 108 ? 6.712 18.278 6.324 1.00 63.28 108 PRO A N 1
ATOM 794 C CA . PRO A 1 108 ? 6.465 19.457 7.139 1.00 63.28 108 PRO A CA 1
ATOM 795 C C . PRO A 1 108 ? 5.759 19.052 8.441 1.00 63.28 108 PRO A C 1
ATOM 797 O O . PRO A 1 108 ? 4.884 18.189 8.428 1.00 63.28 108 PRO A O 1
ATOM 800 N N . ALA A 1 109 ? 6.101 19.697 9.562 1.00 54.41 109 ALA A N 1
ATOM 801 C CA . ALA A 1 109 ? 5.511 19.409 10.879 1.00 54.41 109 ALA A CA 1
ATOM 802 C C . ALA A 1 109 ? 3.971 19.534 10.901 1.00 54.41 109 ALA A C 1
ATOM 804 O O . ALA A 1 109 ? 3.299 18.983 11.766 1.00 54.41 109 ALA A O 1
ATOM 805 N N . THR A 1 110 ? 3.411 20.254 9.928 1.00 52.91 110 THR A N 1
ATOM 806 C CA . THR A 1 110 ? 1.979 20.478 9.717 1.00 52.91 110 THR A CA 1
ATOM 807 C C . THR A 1 110 ? 1.480 19.885 8.400 1.00 52.91 110 THR A C 1
ATOM 809 O O . THR A 1 110 ? 0.499 20.388 7.856 1.00 52.91 110 THR A O 1
ATOM 812 N N . ALA A 1 111 ? 2.137 18.848 7.860 1.00 50.53 111 ALA A N 1
ATOM 813 C CA . ALA A 1 111 ? 1.717 18.169 6.634 1.00 50.53 111 ALA A CA 1
ATOM 814 C C . ALA A 1 111 ? 0.296 17.595 6.783 1.00 50.53 111 ALA A C 1
ATOM 816 O O . ALA A 1 111 ? 0.084 16.444 7.159 1.00 50.53 111 ALA A O 1
ATOM 817 N N . GLY A 1 112 ? -0.706 18.426 6.510 1.00 52.62 112 GLY A N 1
ATOM 818 C CA . GLY A 1 112 ? -2.044 17.976 6.202 1.00 52.62 112 GLY A CA 1
ATOM 819 C C . GLY A 1 112 ? -2.024 17.281 4.849 1.00 52.62 112 GLY A C 1
ATOM 820 O O . GLY A 1 112 ? -1.234 17.637 3.977 1.00 52.62 112 GLY A O 1
ATOM 821 N N . GLN A 1 113 ? -2.899 16.292 4.678 1.00 54.03 113 GLN A N 1
ATOM 822 C CA . GLN A 1 113 ? -3.158 15.708 3.366 1.00 54.03 113 GLN A CA 1
ATOM 823 C C . GLN A 1 113 ? -3.400 16.824 2.346 1.00 54.03 113 GLN A C 1
ATOM 825 O O . GLN A 1 113 ? -4.098 17.791 2.683 1.00 54.03 113 GLN A O 1
ATOM 830 N N . PRO A 1 114 ? -2.854 16.708 1.119 1.00 48.00 114 PRO A N 1
ATOM 831 C CA . PRO A 1 114 ? -3.268 17.589 0.044 1.00 48.00 114 PRO A CA 1
ATOM 832 C C . PRO A 1 114 ? -4.790 17.522 -0.013 1.00 48.00 114 PRO A C 1
ATOM 834 O O . PRO A 1 114 ? -5.362 16.433 0.012 1.00 48.00 114 PRO A O 1
ATOM 837 N N . ALA A 1 115 ? -5.444 18.682 -0.005 1.00 43.47 115 ALA A N 1
ATOM 838 C CA . ALA A 1 115 ? -6.888 18.751 -0.091 1.00 43.47 115 ALA A CA 1
ATOM 839 C C . ALA A 1 115 ? -7.311 18.131 -1.427 1.00 43.47 115 ALA A C 1
ATOM 841 O O . ALA A 1 115 ? -7.364 18.810 -2.451 1.00 43.47 115 ALA A O 1
ATOM 842 N N . THR A 1 116 ? -7.627 16.839 -1.437 1.00 45.16 116 THR A N 1
ATOM 843 C CA . THR A 1 116 ? -8.457 16.254 -2.476 1.00 45.16 116 THR A CA 1
ATOM 844 C C . THR A 1 116 ? -9.851 16.783 -2.205 1.00 45.16 116 THR A C 1
ATOM 846 O O . THR A 1 116 ? -10.687 16.140 -1.584 1.00 45.16 116 THR A O 1
ATOM 849 N N . ALA A 1 117 ? -10.085 18.029 -2.614 1.00 40.09 117 ALA A N 1
ATOM 850 C CA . ALA A 1 117 ? -11.396 18.649 -2.619 1.00 40.09 117 ALA A CA 1
ATOM 851 C C . ALA A 1 117 ? -12.262 17.952 -3.679 1.00 40.09 117 ALA A C 1
ATOM 853 O O . ALA A 1 117 ? -12.639 18.530 -4.696 1.00 40.09 117 ALA A O 1
ATOM 854 N N . ILE A 1 118 ? -12.572 16.677 -3.464 1.00 47.72 118 ILE A N 1
ATOM 855 C CA . ILE A 1 118 ? -13.686 16.034 -4.129 1.00 47.72 118 ILE A CA 1
ATOM 856 C C . ILE A 1 118 ? -14.913 16.540 -3.384 1.00 47.72 118 ILE A C 1
ATOM 858 O O . ILE A 1 118 ? -15.109 16.210 -2.218 1.00 47.72 118 ILE A O 1
ATOM 862 N N . ARG A 1 119 ? -15.662 17.423 -4.063 1.00 46.91 119 ARG A N 1
ATOM 863 C CA . ARG A 1 119 ? -16.927 18.055 -3.649 1.00 46.91 119 ARG A CA 1
ATOM 864 C C . ARG A 1 119 ? -17.564 17.337 -2.455 1.00 46.91 119 ARG A C 1
ATOM 866 O O . ARG A 1 119 ? -18.130 16.254 -2.616 1.00 46.91 119 ARG A O 1
ATOM 873 N N . GLY A 1 120 ? -17.438 17.945 -1.275 1.00 49.47 120 GLY A N 1
ATOM 874 C CA . GLY A 1 120 ? -18.131 17.474 -0.082 1.00 49.47 120 GLY A CA 1
ATOM 875 C C . GLY A 1 120 ? -19.626 17.347 -0.369 1.00 49.47 120 GLY A C 1
ATOM 876 O O . GLY A 1 120 ? -20.179 18.123 -1.155 1.00 49.47 120 GLY A O 1
ATOM 877 N N . GLY A 1 121 ? -20.260 16.340 0.231 1.00 55.53 121 GLY A N 1
ATOM 878 C CA . GLY A 1 121 ? -21.714 16.244 0.252 1.00 55.53 121 GLY A CA 1
ATOM 879 C C . GLY A 1 121 ? -22.341 17.463 0.939 1.00 55.53 121 GLY A C 1
ATOM 880 O O . GLY A 1 121 ? -21.655 18.394 1.369 1.00 55.53 121 GLY A O 1
ATOM 881 N N . LEU A 1 122 ? -23.669 17.461 1.067 1.00 58.62 122 LEU A N 1
ATOM 882 C CA . LEU A 1 122 ? -24.341 18.421 1.948 1.00 58.62 122 LEU A CA 1
ATOM 883 C C . LEU A 1 122 ? -23.728 18.344 3.361 1.00 58.62 122 LEU A C 1
ATOM 885 O O . LEU A 1 122 ? -23.256 17.271 3.742 1.00 58.62 122 LEU A O 1
ATOM 889 N N . PRO A 1 123 ? -23.731 19.433 4.151 1.00 67.31 123 PRO A N 1
ATOM 890 C CA . PRO A 1 123 ? -23.241 19.399 5.526 1.00 67.31 123 PRO A CA 1
ATOM 891 C C . PRO A 1 123 ? -23.794 18.190 6.294 1.00 67.31 123 PRO A C 1
ATOM 893 O O . PRO A 1 123 ? -25.006 17.999 6.364 1.00 67.31 123 PRO A O 1
ATOM 896 N N . GLY A 1 124 ? -22.898 17.356 6.829 1.00 66.75 124 GLY A N 1
ATOM 897 C CA . GLY A 1 124 ? -23.253 16.126 7.546 1.00 66.75 124 GLY A CA 1
ATOM 898 C C . GLY A 1 124 ? -23.419 14.865 6.684 1.00 66.75 124 GLY A C 1
ATOM 899 O O . GLY A 1 124 ? -23.622 13.795 7.248 1.00 66.75 124 GLY A O 1
ATOM 900 N N . LEU A 1 125 ? -23.299 14.946 5.353 1.00 74.12 125 LEU A N 1
ATOM 901 C CA . LEU A 1 125 ? -23.323 13.785 4.455 1.00 74.12 125 LEU A CA 1
ATOM 902 C C . LEU A 1 125 ? -21.942 13.495 3.843 1.00 74.12 125 LEU A C 1
ATOM 904 O O . LEU A 1 125 ? -21.196 14.428 3.526 1.00 74.12 125 LEU A O 1
ATOM 908 N N . PRO A 1 126 ? -21.599 12.209 3.626 1.00 80.06 126 PRO A N 1
ATOM 909 C CA . PRO A 1 126 ? -20.353 11.834 2.970 1.00 80.06 126 PRO A CA 1
ATOM 910 C C . PRO A 1 126 ? -20.305 12.368 1.531 1.00 80.06 126 PRO A C 1
ATOM 912 O O . PRO A 1 126 ? -21.299 12.343 0.801 1.00 80.06 126 PRO A O 1
ATOM 915 N N . GLY A 1 127 ? -19.131 12.841 1.113 1.00 86.81 127 GLY A N 1
ATOM 916 C CA . GLY A 1 127 ? -18.844 13.155 -0.283 1.00 86.81 127 GLY A CA 1
ATOM 917 C C . GLY A 1 127 ? -1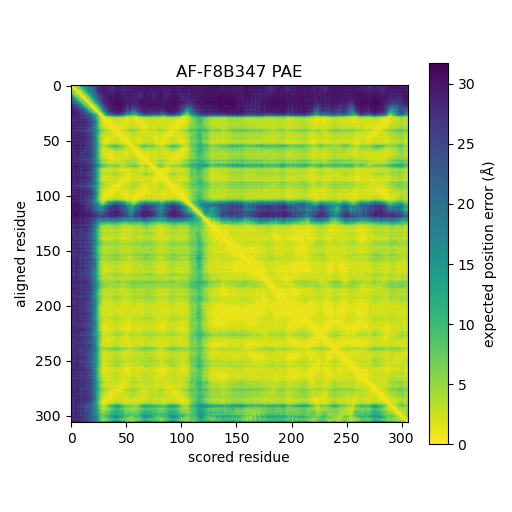8.550 11.896 -1.101 1.00 86.81 127 GLY A C 1
ATOM 918 O O . GLY A 1 127 ? -18.550 10.770 -0.596 1.00 86.81 127 GLY A O 1
ATOM 919 N N . LEU A 1 128 ? -18.268 12.085 -2.392 1.00 88.50 128 LEU A N 1
ATOM 920 C CA . LEU A 1 128 ? -17.999 10.971 -3.309 1.00 88.50 128 LEU A CA 1
ATOM 921 C C . LEU A 1 128 ? -16.783 10.136 -2.882 1.00 88.50 128 LEU A C 1
ATOM 923 O O . LEU A 1 128 ? -16.784 8.921 -3.071 1.00 88.50 128 LEU A O 1
ATOM 927 N N . GLU A 1 129 ? -15.762 10.764 -2.298 1.00 88.94 129 GLU A N 1
ATOM 928 C CA . GLU A 1 129 ? -14.578 10.054 -1.816 1.00 88.94 129 GLU A CA 1
ATOM 929 C C . GLU A 1 129 ? -14.942 9.069 -0.697 1.00 88.94 129 GLU A C 1
ATOM 931 O O . GLU A 1 129 ? -14.685 7.873 -0.820 1.00 88.94 129 GLU A O 1
ATOM 936 N N . GLN A 1 130 ? -15.626 9.540 0.350 1.00 90.81 130 GLN A N 1
ATOM 937 C CA . GLN A 1 130 ? -16.055 8.685 1.457 1.00 90.81 130 GLN A CA 1
ATOM 938 C C . GLN A 1 130 ? -17.007 7.589 0.963 1.00 90.81 130 GLN A C 1
ATOM 940 O O . GLN A 1 130 ? -16.821 6.425 1.301 1.00 90.81 130 GLN A O 1
ATOM 945 N N . LEU A 1 131 ? -17.969 7.928 0.095 1.00 93.50 131 LEU A N 1
ATOM 946 C CA . LEU A 1 131 ? -18.881 6.949 -0.511 1.00 93.50 131 LEU A CA 1
ATOM 947 C C . LEU A 1 131 ? -18.150 5.887 -1.340 1.00 93.50 131 LEU A C 1
ATOM 949 O O . LEU A 1 131 ? -18.580 4.737 -1.375 1.00 93.50 131 LEU A O 1
ATOM 953 N N . THR A 1 132 ? -17.051 6.243 -2.006 1.00 95.69 132 THR A N 1
ATOM 954 C CA . THR A 1 132 ? -16.230 5.286 -2.762 1.00 95.69 132 THR A CA 1
ATOM 955 C C . THR A 1 132 ? -15.567 4.282 -1.825 1.00 95.69 132 THR A C 1
ATOM 957 O O . THR A 1 132 ? -15.572 3.086 -2.109 1.00 95.69 132 THR A O 1
ATOM 960 N N . TYR A 1 133 ? -15.053 4.758 -0.691 1.00 97.44 133 TYR A N 1
ATOM 961 C CA . TYR A 1 133 ? -14.343 3.954 0.306 1.00 97.44 133 TYR A CA 1
ATOM 962 C C . TYR A 1 133 ? -15.238 3.340 1.388 1.00 97.44 133 TYR A C 1
ATOM 964 O O . TYR A 1 133 ? -14.726 2.732 2.324 1.00 97.44 133 TYR A O 1
ATOM 972 N N . LEU A 1 134 ? -16.558 3.466 1.249 1.00 97.00 134 LEU A N 1
ATOM 973 C CA . LEU A 1 134 ? -17.558 2.693 1.992 1.00 97.00 134 LEU A CA 1
ATOM 974 C C . LEU A 1 134 ? -17.988 1.423 1.248 1.00 97.00 134 LEU A C 1
ATOM 976 O O . LEU A 1 134 ? -18.543 0.514 1.853 1.00 97.00 134 LEU A O 1
ATOM 980 N N . ARG A 1 135 ? -17.766 1.355 -0.069 1.00 97.31 135 ARG A N 1
ATOM 981 C CA . ARG A 1 135 ? -18.219 0.231 -0.898 1.00 97.31 135 ARG A CA 1
ATOM 982 C C . ARG A 1 135 ? -17.321 -0.989 -0.718 1.00 97.31 135 ARG A C 1
ATOM 984 O O . ARG A 1 135 ? -16.100 -0.858 -0.608 1.00 97.31 135 ARG A O 1
ATOM 991 N N . ALA A 1 136 ? -17.926 -2.169 -0.794 1.00 98.31 136 ALA A N 1
ATOM 992 C CA . ALA A 1 136 ? -17.200 -3.421 -0.939 1.00 98.31 136 ALA A CA 1
ATOM 993 C C . ALA A 1 136 ? -16.308 -3.405 -2.195 1.00 98.31 136 ALA A C 1
ATOM 995 O O . ALA A 1 136 ? -16.585 -2.710 -3.183 1.00 98.31 136 ALA A O 1
ATOM 996 N N . SER A 1 137 ? -15.219 -4.166 -2.153 1.00 98.62 137 SER A N 1
ATOM 997 C CA . SER A 1 137 ? -14.279 -4.311 -3.267 1.00 98.62 137 SER A CA 1
ATOM 998 C C . SER A 1 137 ? -13.739 -5.744 -3.346 1.00 98.62 137 SER A C 1
ATOM 1000 O O . SER A 1 137 ? -14.029 -6.562 -2.478 1.00 98.62 137 SER A O 1
ATOM 1002 N N . ARG A 1 138 ? -12.988 -6.080 -4.406 1.00 98.06 138 ARG A N 1
ATOM 1003 C CA . ARG A 1 138 ? -12.595 -7.463 -4.747 1.00 98.06 138 ARG A CA 1
ATOM 1004 C C . ARG A 1 138 ? -11.970 -8.228 -3.579 1.00 98.06 138 ARG A C 1
ATOM 1006 O O . ARG A 1 138 ? -12.227 -9.423 -3.450 1.00 98.06 138 ARG A O 1
ATOM 1013 N N . TYR A 1 139 ? -11.122 -7.581 -2.789 1.00 98.62 139 TYR A N 1
ATOM 1014 C CA . TYR A 1 139 ? -10.445 -8.214 -1.654 1.00 98.62 139 TYR A CA 1
ATOM 1015 C C . TYR A 1 139 ? -11.010 -7.779 -0.301 1.00 98.62 139 TYR A C 1
ATOM 1017 O O . TYR A 1 139 ? -10.544 -8.262 0.725 1.00 98.62 139 TYR A O 1
ATOM 1025 N N . CYS A 1 140 ? -11.996 -6.880 -0.295 1.00 98.69 140 CYS A N 1
ATOM 1026 C CA . CYS A 1 140 ? -12.642 -6.365 0.910 1.00 98.69 140 CYS A CA 1
ATOM 1027 C C . CYS A 1 140 ? -14.175 -6.478 0.789 1.00 98.69 140 CYS A C 1
ATOM 1029 O O . CYS A 1 140 ? -14.842 -5.453 0.577 1.00 98.69 140 CYS A O 1
ATOM 1031 N N . PRO A 1 141 ? -14.742 -7.696 0.847 1.00 98.12 141 PRO A N 1
ATOM 1032 C CA . PRO A 1 141 ? -16.181 -7.938 0.723 1.00 98.12 141 PRO A CA 1
ATOM 1033 C C . PRO A 1 141 ? -16.924 -7.580 2.026 1.00 98.12 141 PRO A C 1
ATOM 1035 O O . PRO A 1 141 ? -17.488 -8.418 2.718 1.00 98.12 141 PRO A O 1
ATOM 1038 N N . SER A 1 142 ? -16.920 -6.296 2.387 1.00 97.94 142 SER A N 1
ATOM 1039 C CA . SER A 1 142 ? -17.444 -5.795 3.670 1.00 97.94 142 SER A CA 1
ATOM 1040 C C . SER A 1 142 ? -18.921 -6.099 3.933 1.00 97.94 142 SER A C 1
ATOM 1042 O O . SER A 1 142 ? -19.367 -6.047 5.074 1.00 97.94 142 SER A O 1
ATOM 1044 N N . ASP A 1 143 ? -19.692 -6.378 2.887 1.00 97.31 143 ASP A N 1
ATOM 1045 C CA . ASP A 1 143 ? -21.088 -6.795 2.964 1.00 97.31 143 ASP A CA 1
ATOM 1046 C C . ASP A 1 143 ? -21.273 -8.231 3.487 1.00 97.31 143 ASP A C 1
ATOM 1048 O O . ASP A 1 143 ? -22.339 -8.532 4.026 1.00 97.31 143 ASP A O 1
ATOM 1052 N N . HIS A 1 144 ? -20.248 -9.088 3.416 1.00 97.50 144 HIS A N 1
ATOM 1053 C CA . HIS A 1 144 ? -20.268 -10.428 4.017 1.00 97.50 144 HIS A CA 1
ATOM 1054 C C . HIS A 1 144 ? -20.116 -10.381 5.548 1.00 97.50 144 HIS A C 1
ATOM 1056 O O . HIS A 1 144 ? -20.773 -11.136 6.267 1.00 97.50 144 HIS A O 1
ATOM 1062 N N . ASP A 1 145 ? -19.309 -9.444 6.055 1.00 96.56 145 ASP A N 1
ATOM 1063 C CA . ASP A 1 145 ? -18.842 -9.433 7.448 1.00 96.56 145 ASP A CA 1
ATOM 1064 C C . ASP A 1 145 ? -19.631 -8.509 8.387 1.00 96.56 145 ASP A C 1
ATOM 1066 O O . ASP A 1 145 ? -19.256 -8.331 9.548 1.00 96.56 145 ASP A O 1
ATOM 1070 N N . VAL A 1 146 ? -20.752 -7.929 7.937 1.00 98.00 146 VAL A N 1
ATOM 1071 C CA . VAL A 1 146 ? -21.564 -6.999 8.752 1.00 98.00 146 VAL A CA 1
ATOM 1072 C C . VAL A 1 146 ? -21.983 -7.625 10.081 1.00 98.00 146 VAL A C 1
ATOM 1074 O O . VAL A 1 146 ? -21.845 -6.996 11.130 1.00 98.00 146 VAL A O 1
ATOM 1077 N N . GLY A 1 147 ? -22.465 -8.870 10.057 1.00 98.12 147 GLY A N 1
ATOM 1078 C CA . GLY A 1 147 ? -22.908 -9.565 11.267 1.00 98.12 147 GLY A CA 1
ATOM 1079 C C . GLY A 1 147 ? -21.778 -9.759 12.278 1.00 98.12 147 GLY A C 1
ATOM 1080 O O . GLY A 1 147 ? -21.958 -9.475 13.461 1.00 98.12 147 GLY A O 1
ATOM 1081 N N . PHE A 1 148 ? -20.605 -10.183 11.801 1.00 98.31 148 PHE A N 1
ATOM 1082 C CA . PHE A 1 148 ? -19.418 -10.364 12.631 1.00 98.31 148 PHE A CA 1
ATOM 1083 C C . PHE A 1 148 ? -18.925 -9.028 13.204 1.00 98.31 148 PHE A C 1
ATOM 1085 O O . PHE A 1 148 ? -18.769 -8.896 14.416 1.00 98.31 148 PHE A O 1
ATOM 1092 N N . ALA A 1 149 ? -18.755 -8.010 12.356 1.00 98.31 149 ALA A N 1
ATOM 1093 C CA . ALA A 1 149 ? -18.237 -6.714 12.776 1.00 98.31 149 ALA A CA 1
ATOM 1094 C C . ALA A 1 149 ? -19.151 -6.031 13.809 1.00 98.31 149 ALA A C 1
ATOM 1096 O O . ALA A 1 149 ? -18.670 -5.481 14.800 1.00 98.31 149 ALA A O 1
ATOM 1097 N N . VAL A 1 150 ? -20.474 -6.095 13.616 1.00 98.19 150 VAL A N 1
ATOM 1098 C CA . VAL A 1 150 ? -21.446 -5.553 14.579 1.00 98.19 150 VAL A CA 1
ATOM 1099 C C . VAL A 1 150 ? -21.418 -6.330 15.896 1.00 98.19 150 VAL A C 1
ATOM 1101 O O . VAL A 1 150 ? -21.485 -5.707 16.954 1.00 98.19 150 VAL A O 1
ATOM 1104 N N . ALA A 1 151 ? -21.293 -7.659 15.861 1.00 98.38 151 ALA A N 1
ATOM 1105 C CA . ALA A 1 151 ? -21.235 -8.471 17.074 1.00 98.38 151 ALA A CA 1
ATOM 1106 C C . ALA A 1 151 ? -19.972 -8.192 17.909 1.00 98.38 151 ALA A C 1
ATOM 1108 O O . ALA A 1 151 ? -20.073 -8.028 19.124 1.00 98.38 151 ALA A O 1
ATOM 1109 N N . GLU A 1 152 ? -18.805 -8.096 17.269 1.00 98.25 152 GLU A N 1
ATOM 1110 C CA . GLU A 1 152 ? -17.523 -7.898 17.960 1.00 98.25 152 GLU A CA 1
ATOM 1111 C C . GLU A 1 152 ? -17.280 -6.437 18.371 1.00 98.25 152 GLU A C 1
ATOM 1113 O O . GLU A 1 152 ? -16.745 -6.174 19.448 1.00 98.25 152 GLU A O 1
ATOM 1118 N N . PHE A 1 153 ? -17.678 -5.467 17.538 1.00 98.38 153 PHE A N 1
ATOM 1119 C CA . PHE A 1 153 ? -17.277 -4.059 17.695 1.00 98.38 153 PHE A CA 1
ATOM 1120 C C . PHE A 1 153 ? -18.453 -3.073 17.773 1.00 98.38 153 PHE A C 1
ATOM 1122 O O . PHE A 1 153 ? -18.258 -1.891 18.069 1.00 98.38 153 PHE A O 1
ATOM 1129 N N . GLY A 1 154 ? -19.690 -3.516 17.531 1.00 96.00 154 GLY A N 1
ATOM 1130 C CA . GLY A 1 154 ? -20.872 -2.645 17.497 1.00 96.00 154 GLY A CA 1
ATOM 1131 C C . GLY A 1 154 ? -21.265 -2.052 18.854 1.00 96.00 154 GLY A C 1
ATOM 1132 O O . GLY A 1 154 ? -21.955 -1.038 18.893 1.00 96.00 154 GLY A O 1
ATOM 1133 N N . GLY A 1 155 ? -20.806 -2.643 19.963 1.00 97.12 155 GLY A N 1
ATOM 1134 C CA . GLY A 1 155 ? -21.019 -2.113 21.317 1.00 97.12 155 GLY A CA 1
ATOM 1135 C C . GLY A 1 155 ? -20.103 -0.942 21.697 1.00 97.12 155 GLY A C 1
ATOM 1136 O O . GLY A 1 155 ? -20.307 -0.323 22.742 1.00 97.12 155 GLY A O 1
ATOM 1137 N N . LEU A 1 156 ? -19.090 -0.640 20.881 1.00 97.62 156 LEU A N 1
ATOM 1138 C CA . LEU A 1 156 ? -18.159 0.466 21.106 1.00 97.62 156 LEU A CA 1
ATOM 1139 C C . LEU A 1 156 ? -18.714 1.785 20.543 1.00 97.62 156 LEU A C 1
ATOM 1141 O O . LEU A 1 156 ? -19.534 1.761 19.621 1.00 97.62 156 LEU A O 1
ATOM 1145 N N . PRO A 1 157 ? -18.249 2.951 21.036 1.00 96.75 157 PRO A N 1
ATOM 1146 C CA . PRO A 1 157 ? -18.611 4.229 20.436 1.00 96.75 157 PRO A CA 1
ATOM 1147 C C . PRO A 1 157 ? -18.247 4.257 18.938 1.00 96.75 157 PRO A C 1
ATOM 1149 O O . PRO A 1 157 ? -17.119 3.885 18.594 1.00 96.75 157 PRO A O 1
ATOM 1152 N N . PRO A 1 158 ? -19.159 4.701 18.051 1.00 91.81 158 PRO A N 1
ATOM 1153 C CA . PRO A 1 158 ? -18.924 4.677 16.614 1.00 91.81 158 PRO A CA 1
ATOM 1154 C C . PRO A 1 158 ? -17.670 5.433 16.168 1.00 91.81 158 PRO A C 1
ATOM 1156 O O . PRO A 1 158 ? -17.328 6.485 16.714 1.00 91.81 158 PRO A O 1
ATOM 1159 N N . GLY A 1 159 ? -17.023 4.931 15.117 1.00 92.38 159 GLY A N 1
ATOM 1160 C CA . GLY A 1 159 ? -15.898 5.596 14.468 1.00 92.38 159 GLY A CA 1
ATOM 1161 C C . GLY A 1 159 ? -14.542 5.161 15.019 1.00 92.38 159 GLY A C 1
ATOM 1162 O O . GLY A 1 159 ? -14.188 3.986 14.964 1.00 92.38 159 GLY A O 1
ATOM 1163 N N . ARG A 1 160 ? -13.743 6.114 15.506 1.00 93.50 160 ARG A N 1
ATOM 1164 C CA . ARG A 1 160 ? -12.337 5.879 15.868 1.00 93.50 160 ARG A CA 1
ATOM 1165 C C . ARG A 1 160 ? -12.133 4.746 16.894 1.00 93.50 160 ARG A C 1
ATOM 1167 O O . ARG A 1 160 ? -11.286 3.898 16.617 1.00 93.50 160 ARG A O 1
ATOM 1174 N N . PRO A 1 161 ? -12.906 4.648 17.997 1.00 95.62 161 PRO A N 1
ATOM 1175 C CA . PRO A 1 161 ? -12.751 3.545 18.950 1.00 95.62 161 PRO A CA 1
ATOM 1176 C C . PRO A 1 161 ? -12.977 2.162 18.326 1.00 95.62 161 PRO A C 1
ATOM 1178 O O . PRO A 1 161 ? -12.299 1.206 18.691 1.00 95.62 161 PRO A O 1
ATOM 1181 N N . GLN A 1 162 ? -13.883 2.050 17.349 1.00 97.81 162 GLN A N 1
ATOM 1182 C CA . GLN A 1 162 ? -14.098 0.803 16.610 1.00 97.81 162 GLN A CA 1
ATOM 1183 C C . GLN A 1 162 ? -12.901 0.459 15.721 1.00 97.81 162 GLN A C 1
ATOM 1185 O O . GLN A 1 162 ? -12.453 -0.680 15.738 1.00 97.81 162 GLN A O 1
ATOM 1190 N N . ALA A 1 163 ? -12.344 1.423 14.980 1.00 97.25 163 ALA A N 1
ATOM 1191 C CA . ALA A 1 163 ? -11.172 1.177 14.132 1.00 97.25 163 ALA A CA 1
ATOM 1192 C C . ALA A 1 163 ? -9.913 0.818 14.943 1.00 97.25 163 ALA A C 1
ATOM 1194 O O . ALA A 1 163 ? -9.138 -0.053 14.538 1.00 97.25 163 ALA A O 1
ATOM 1195 N N . GLU A 1 164 ? -9.724 1.445 16.106 1.00 96.50 164 GLU A N 1
ATOM 1196 C CA . GLU A 1 164 ? -8.655 1.105 17.053 1.00 96.50 164 GLU A CA 1
ATOM 1197 C C . GLU A 1 164 ? -8.837 -0.326 17.591 1.00 96.50 164 GLU A C 1
ATOM 1199 O O . GLU A 1 164 ? -7.903 -1.130 17.526 1.00 96.50 164 GLU A O 1
ATOM 1204 N N . ALA A 1 165 ? -10.055 -0.690 18.010 1.00 98.12 165 ALA A N 1
ATOM 1205 C CA . ALA A 1 165 ? -10.372 -2.043 18.467 1.00 98.12 165 ALA A CA 1
ATOM 1206 C C . ALA A 1 165 ? -10.221 -3.101 17.363 1.00 98.12 165 ALA A C 1
ATOM 1208 O O . ALA A 1 165 ? -9.663 -4.164 17.621 1.00 98.12 165 ALA A O 1
ATOM 1209 N N . ILE A 1 166 ? -10.649 -2.808 16.129 1.00 98.56 166 ILE A N 1
ATOM 1210 C CA . ILE A 1 166 ? -10.440 -3.671 14.956 1.00 98.56 166 ILE A CA 1
ATOM 1211 C C . ILE A 1 166 ? -8.946 -3.920 14.749 1.00 98.56 166 ILE A C 1
ATOM 1213 O O . ILE A 1 166 ? -8.521 -5.065 14.617 1.00 98.56 166 ILE A O 1
ATOM 1217 N N . THR A 1 167 ? -8.135 -2.859 14.753 1.00 98.31 167 THR A N 1
ATOM 1218 C CA . THR A 1 167 ? -6.685 -2.958 14.530 1.00 98.31 167 THR A CA 1
ATOM 1219 C C . THR A 1 167 ? -6.027 -3.841 15.590 1.00 98.31 167 THR A C 1
ATOM 1221 O O . THR A 1 167 ? -5.264 -4.748 15.256 1.00 98.31 167 THR A O 1
ATOM 1224 N N . GLN A 1 168 ? -6.371 -3.627 16.863 1.00 97.81 168 GLN A N 1
ATOM 1225 C CA . GLN A 1 168 ? -5.859 -4.429 17.973 1.00 97.81 168 GLN A CA 1
ATOM 1226 C C . GLN A 1 168 ? -6.342 -5.884 17.907 1.00 97.81 168 GLN A C 1
ATOM 1228 O O . GLN A 1 168 ? -5.565 -6.809 18.154 1.00 97.81 168 GLN A O 1
ATOM 1233 N N . TRP A 1 169 ? -7.611 -6.099 17.556 1.00 98.38 169 TRP A N 1
ATOM 1234 C CA . TRP A 1 169 ? -8.181 -7.432 17.403 1.00 98.38 169 TRP A CA 1
ATOM 1235 C C . TRP A 1 169 ? -7.433 -8.210 16.321 1.00 98.38 169 TRP A C 1
ATOM 1237 O O . TRP A 1 169 ? -6.941 -9.300 16.612 1.00 98.38 169 TRP A O 1
ATOM 1247 N N . ILE A 1 170 ? -7.235 -7.618 15.135 1.00 98.56 170 ILE A N 1
ATOM 1248 C CA . ILE A 1 170 ? -6.481 -8.235 14.032 1.00 98.56 170 ILE A CA 1
ATOM 1249 C C . ILE A 1 170 ? -5.062 -8.571 14.492 1.00 98.56 170 ILE A C 1
ATOM 1251 O O . ILE A 1 170 ? -4.639 -9.714 14.341 1.00 98.56 170 ILE A O 1
ATOM 1255 N N . HIS A 1 171 ? -4.361 -7.620 15.119 1.00 97.94 171 HIS A N 1
ATOM 1256 C CA . HIS A 1 171 ? -3.006 -7.836 15.633 1.00 97.94 171 HIS A CA 1
ATOM 1257 C C . HIS A 1 171 ? -2.919 -9.037 16.590 1.00 97.94 171 HIS A C 1
ATOM 1259 O O . HIS A 1 171 ? -1.966 -9.810 16.549 1.00 97.94 171 HIS A O 1
ATOM 1265 N N . SER A 1 172 ? -3.925 -9.204 17.453 1.00 97.50 172 SER A N 1
ATOM 1266 C CA . SER A 1 172 ? -3.951 -10.274 18.456 1.00 97.50 172 SER A CA 1
ATOM 1267 C C . SER A 1 172 ? -4.445 -11.630 17.938 1.00 97.50 172 SER A C 1
ATOM 1269 O O . SER A 1 172 ? -4.160 -12.655 18.558 1.00 97.50 172 SER A O 1
ATOM 1271 N N . ARG A 1 173 ? -5.220 -11.652 16.845 1.00 97.19 173 ARG A N 1
ATOM 1272 C CA . ARG A 1 173 ? -5.935 -12.848 16.364 1.00 97.19 173 ARG A CA 1
ATOM 1273 C C . ARG A 1 173 ? -5.389 -13.411 15.061 1.00 97.19 173 ARG A C 1
ATOM 1275 O O . ARG A 1 173 ? -5.570 -14.601 14.819 1.00 97.19 173 ARG A O 1
ATOM 1282 N N . VAL A 1 174 ? -4.741 -12.588 14.242 1.00 98.19 174 VAL A N 1
ATOM 1283 C CA . VAL A 1 174 ? -4.204 -12.993 12.942 1.00 98.19 174 VAL A CA 1
ATOM 1284 C C . VAL A 1 174 ? -2.694 -13.177 13.054 1.00 98.19 174 VAL A C 1
ATOM 1286 O O . VAL A 1 174 ? -1.961 -12.269 13.438 1.00 98.19 174 VAL A O 1
ATOM 1289 N N . GLY A 1 175 ? -2.211 -14.369 12.715 1.00 98.06 175 GLY A N 1
ATOM 1290 C CA . GLY A 1 175 ? -0.788 -14.674 12.646 1.00 98.06 175 GLY A CA 1
ATOM 1291 C C . GLY A 1 175 ? -0.154 -14.138 11.362 1.00 98.06 175 GLY A C 1
ATOM 1292 O O . GLY A 1 175 ? -0.665 -14.368 10.266 1.00 98.06 175 GLY A O 1
ATOM 1293 N N . TYR A 1 176 ? 0.999 -13.475 11.482 1.00 97.50 176 TYR A N 1
ATOM 1294 C CA . TYR A 1 176 ? 1.790 -13.067 10.318 1.00 97.50 176 TYR A CA 1
ATOM 1295 C C . TYR A 1 176 ? 2.577 -14.265 9.766 1.00 97.50 176 TYR A C 1
ATOM 1297 O O . TYR A 1 176 ? 3.612 -14.639 10.323 1.00 97.50 176 TYR A O 1
ATOM 1305 N N . VAL A 1 177 ? 2.096 -14.874 8.679 1.00 97.06 177 VAL A N 1
ATOM 1306 C CA . VAL A 1 177 ? 2.640 -16.125 8.123 1.00 97.06 177 VAL A CA 1
ATOM 1307 C C . VAL A 1 177 ? 2.909 -15.956 6.621 1.00 97.06 177 VAL A C 1
ATOM 1309 O O . VAL A 1 177 ? 1.985 -16.086 5.814 1.00 97.06 177 VAL A O 1
ATOM 1312 N N . PRO A 1 178 ? 4.160 -15.672 6.205 1.00 94.25 178 PRO A N 1
ATOM 1313 C CA . PRO A 1 178 ? 4.517 -15.592 4.790 1.00 94.25 178 PRO A CA 1
ATOM 1314 C C . PRO A 1 178 ? 4.145 -16.871 4.028 1.00 94.25 178 PRO A C 1
ATOM 1316 O O . PRO A 1 178 ? 4.422 -17.975 4.491 1.00 94.25 178 PRO A O 1
ATOM 1319 N N . GLY A 1 179 ? 3.514 -16.720 2.862 1.00 92.62 179 GLY A N 1
ATOM 1320 C CA . GLY A 1 179 ? 3.074 -17.843 2.023 1.00 92.62 179 GLY A CA 1
ATOM 1321 C C . GLY A 1 179 ? 1.775 -18.531 2.465 1.00 92.62 179 GLY A C 1
ATOM 1322 O O . GLY A 1 179 ? 1.358 -19.480 1.807 1.00 92.62 179 GLY A O 1
ATOM 1323 N N . SER A 1 180 ? 1.121 -18.068 3.538 1.00 93.38 180 SER A N 1
ATOM 1324 C CA . SER A 1 180 ? -0.206 -18.571 3.948 1.00 93.38 180 SER A CA 1
ATOM 1325 C C . SER A 1 180 ? -1.328 -18.169 2.984 1.00 93.38 180 SER A C 1
ATOM 1327 O O . SER A 1 180 ? -2.332 -18.870 2.873 1.00 93.38 180 SER A O 1
ATOM 1329 N N . THR A 1 181 ? -1.145 -17.065 2.262 1.00 94.62 181 THR A N 1
ATOM 1330 C CA . THR A 1 181 ? -2.110 -16.489 1.323 1.00 94.62 181 THR A CA 1
ATOM 1331 C C . THR A 1 181 ? -1.512 -16.364 -0.077 1.00 94.62 181 THR A C 1
ATOM 1333 O O . THR A 1 181 ? -0.303 -16.494 -0.287 1.00 94.62 181 THR A O 1
ATOM 1336 N N . ASN A 1 182 ? -2.372 -16.141 -1.071 1.00 93.25 182 ASN A N 1
ATOM 1337 C CA . ASN A 1 182 ? -1.969 -15.924 -2.457 1.00 93.25 182 ASN A CA 1
ATOM 1338 C C . ASN A 1 182 ? -2.653 -14.678 -3.042 1.00 93.25 182 ASN A C 1
ATOM 1340 O O . ASN A 1 182 ? -3.453 -14.012 -2.388 1.00 93.25 182 ASN A O 1
ATOM 1344 N N . VAL A 1 183 ? -2.354 -14.360 -4.303 1.00 90.56 183 VAL A N 1
ATOM 1345 C CA . VAL A 1 183 ? -2.863 -13.153 -4.980 1.00 90.56 183 VAL A CA 1
ATOM 1346 C C . VAL A 1 183 ? -4.394 -13.077 -5.073 1.00 90.56 183 VAL A C 1
ATOM 1348 O O . VAL A 1 183 ? -4.937 -11.993 -5.278 1.00 90.56 183 VAL A O 1
ATOM 1351 N N . HIS A 1 184 ? -5.103 -14.198 -4.917 1.00 94.25 184 HIS A N 1
ATOM 1352 C CA . HIS A 1 184 ? -6.563 -14.264 -4.961 1.00 94.25 184 HIS A CA 1
ATOM 1353 C C . HIS A 1 184 ? -7.229 -14.151 -3.585 1.00 94.25 184 HIS A C 1
ATOM 1355 O O . HIS A 1 184 ? -8.439 -13.888 -3.557 1.00 94.25 184 HIS A O 1
ATOM 1361 N N . SER A 1 185 ? -6.463 -14.309 -2.497 1.00 96.50 185 SER A N 1
ATOM 1362 C CA . SER A 1 185 ? -6.944 -14.239 -1.114 1.00 96.50 185 SER A CA 1
ATOM 1363 C C . SER A 1 185 ? -7.556 -12.871 -0.799 1.00 96.50 185 SER A C 1
ATOM 1365 O O . SER A 1 185 ? -7.043 -11.821 -1.210 1.00 96.50 185 SER A O 1
ATOM 1367 N N . SER A 1 186 ? -8.672 -12.904 -0.084 1.00 97.94 186 SER A N 1
ATOM 1368 C CA . SER A 1 186 ? -9.497 -11.782 0.361 1.00 97.94 186 SER A CA 1
ATOM 1369 C C . SER A 1 186 ? -9.487 -11.652 1.889 1.00 97.94 186 SER A C 1
ATOM 1371 O O . SER A 1 186 ? -8.908 -12.486 2.586 1.00 97.94 186 SER A O 1
ATOM 1373 N N . ALA A 1 187 ? -10.134 -10.611 2.415 1.00 98.19 187 ALA A N 1
ATOM 1374 C CA . ALA A 1 187 ? -10.316 -10.439 3.854 1.00 98.19 187 ALA A CA 1
ATOM 1375 C C . ALA A 1 187 ? -11.029 -11.630 4.521 1.00 98.19 187 ALA A C 1
ATOM 1377 O O . ALA A 1 187 ? -10.610 -12.027 5.606 1.00 98.19 187 ALA A O 1
ATOM 1378 N N . ASP A 1 188 ? -12.019 -12.238 3.856 1.00 97.88 188 ASP A N 1
ATOM 1379 C CA . ASP A 1 188 ? -12.740 -13.419 4.357 1.00 97.88 188 ASP A CA 1
ATOM 1380 C C . ASP A 1 188 ? -11.776 -14.580 4.624 1.00 97.88 188 ASP A C 1
ATOM 1382 O O . ASP A 1 188 ? -11.847 -15.243 5.657 1.00 97.88 188 ASP A O 1
ATOM 1386 N N . ASP A 1 189 ? -10.822 -14.801 3.714 1.00 97.81 189 ASP A N 1
ATOM 1387 C CA . ASP A 1 189 ? -9.826 -15.862 3.858 1.00 97.81 189 ASP A CA 1
ATOM 1388 C C . ASP A 1 189 ? -8.943 -15.617 5.089 1.00 97.81 189 ASP A C 1
ATOM 1390 O O . ASP A 1 189 ? -8.693 -16.534 5.874 1.00 97.81 189 ASP A O 1
ATOM 1394 N N . ALA A 1 190 ? -8.499 -14.375 5.296 1.00 97.38 190 ALA A N 1
ATOM 1395 C CA . ALA A 1 190 ? -7.690 -14.001 6.455 1.00 97.38 190 ALA A CA 1
ATOM 1396 C C . ALA A 1 190 ? -8.479 -14.109 7.770 1.00 97.38 190 ALA A C 1
ATOM 1398 O O . ALA A 1 190 ? -7.944 -14.584 8.773 1.00 97.38 190 ALA A O 1
ATOM 1399 N N . LEU A 1 191 ? -9.757 -13.716 7.758 1.00 97.88 191 LEU A N 1
ATOM 1400 C CA . LEU A 1 191 ? -10.659 -13.829 8.902 1.00 97.88 191 LEU A CA 1
ATOM 1401 C C . LEU A 1 191 ? -10.878 -15.293 9.303 1.00 97.88 191 LEU A C 1
ATOM 1403 O O . LEU A 1 191 ? -10.784 -15.632 10.482 1.00 97.88 191 LEU A O 1
ATOM 1407 N N . LEU A 1 192 ? -11.138 -16.166 8.328 1.00 97.50 192 LEU A N 1
ATOM 1408 C CA . LEU A 1 192 ? -11.422 -17.584 8.560 1.00 97.50 192 LEU A CA 1
ATOM 1409 C C . LEU A 1 192 ? -10.178 -18.383 8.958 1.00 97.50 192 LEU A C 1
ATOM 1411 O O . LEU A 1 192 ? -10.258 -19.273 9.803 1.00 97.50 192 LEU A O 1
ATOM 1415 N N . THR A 1 193 ? -9.031 -18.093 8.341 1.00 97.69 193 THR A N 1
ATOM 1416 C CA . THR A 1 193 ? -7.780 -18.822 8.608 1.00 97.69 193 THR A CA 1
ATOM 1417 C C . THR A 1 193 ? -7.027 -18.288 9.821 1.00 97.69 193 THR A C 1
ATOM 1419 O O . THR A 1 193 ? -6.220 -19.016 10.404 1.00 97.69 193 THR A O 1
ATOM 1422 N N . GLY A 1 194 ? -7.258 -17.026 10.195 1.00 97.81 194 GLY A N 1
ATOM 1423 C CA . GLY A 1 194 ? -6.471 -16.330 11.208 1.00 97.81 194 GLY A CA 1
ATOM 1424 C C . GLY A 1 194 ? -5.005 -16.166 10.803 1.00 97.81 194 GLY A C 1
ATOM 1425 O O . GLY A 1 194 ? -4.140 -16.105 11.675 1.00 97.81 194 GLY A O 1
ATOM 1426 N N . GLN A 1 195 ? -4.693 -16.151 9.505 1.00 98.19 195 GLN A N 1
ATOM 1427 C CA . GLN A 1 195 ? -3.330 -16.029 8.985 1.00 98.19 195 GLN A CA 1
ATOM 1428 C C . GLN A 1 195 ? -3.281 -15.083 7.786 1.00 98.19 195 GLN A C 1
ATOM 1430 O O . GLN A 1 195 ? -4.237 -14.974 7.021 1.00 98.19 195 GLN A O 1
ATOM 1435 N N . GLY A 1 196 ? -2.147 -14.410 7.608 1.00 97.69 196 GLY A N 1
ATOM 1436 C CA . GLY A 1 196 ? -1.899 -13.606 6.417 1.00 97.69 196 GLY A CA 1
ATOM 1437 C C . GLY A 1 196 ? -0.588 -12.835 6.472 1.00 97.69 196 GLY A C 1
ATOM 1438 O O . GLY A 1 196 ? 0.251 -13.048 7.351 1.00 97.69 196 GLY A O 1
ATOM 1439 N N . VAL A 1 197 ? -0.424 -11.915 5.527 1.00 97.62 197 VAL A N 1
ATOM 1440 C CA . VAL A 1 197 ? 0.667 -10.928 5.484 1.00 97.62 197 VAL A CA 1
ATOM 1441 C C . VAL A 1 197 ? 0.106 -9.502 5.510 1.00 97.62 197 VAL A C 1
ATOM 1443 O O . VAL A 1 197 ? -1.104 -9.308 5.597 1.00 97.62 197 VAL A O 1
ATOM 1446 N N . CYS A 1 198 ? 0.958 -8.475 5.424 1.00 97.88 198 CYS A N 1
ATOM 1447 C CA . CYS A 1 198 ? 0.548 -7.068 5.542 1.00 97.88 198 CYS A CA 1
ATOM 1448 C C . CYS A 1 198 ? -0.646 -6.675 4.654 1.00 97.88 198 CYS A C 1
ATOM 1450 O O . CYS A 1 198 ? -1.556 -5.982 5.110 1.00 97.88 198 CYS A O 1
ATOM 1452 N N . ARG A 1 199 ? -0.695 -7.191 3.420 1.00 98.38 199 ARG A N 1
ATOM 1453 C CA . ARG A 1 199 ? -1.823 -7.022 2.493 1.00 98.38 199 ARG A CA 1
ATOM 1454 C C . ARG A 1 199 ? -3.145 -7.492 3.101 1.00 98.38 199 ARG A C 1
ATOM 1456 O O . ARG A 1 199 ? -4.133 -6.766 3.039 1.00 98.38 199 ARG A O 1
ATOM 1463 N N . ASP A 1 200 ? -3.150 -8.685 3.680 1.00 98.50 200 ASP A N 1
ATOM 1464 C CA . ASP A 1 200 ? -4.352 -9.332 4.201 1.00 98.50 200 ASP A CA 1
ATOM 1465 C C . ASP A 1 200 ? -4.812 -8.666 5.504 1.00 98.50 200 ASP A C 1
ATOM 1467 O O . ASP A 1 200 ? -6.003 -8.442 5.701 1.00 98.50 200 ASP A O 1
ATOM 1471 N N . PHE A 1 201 ? -3.864 -8.240 6.347 1.00 98.69 201 PHE A N 1
ATOM 1472 C CA . PHE A 1 201 ? -4.144 -7.437 7.543 1.00 98.69 201 PHE A CA 1
ATOM 1473 C C . PHE A 1 201 ? -4.823 -6.112 7.175 1.00 98.69 201 PHE A C 1
ATOM 1475 O O . PHE A 1 201 ? -5.827 -5.734 7.78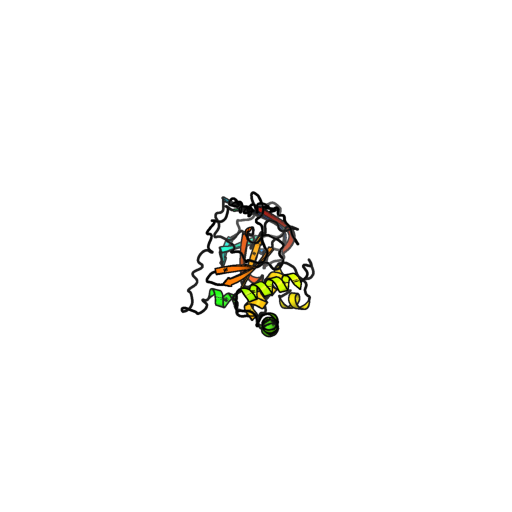3 1.00 98.69 201 PHE A O 1
ATOM 1482 N N . ALA A 1 202 ? -4.306 -5.415 6.158 1.00 98.75 202 ALA A N 1
ATOM 1483 C CA . ALA A 1 202 ? -4.908 -4.182 5.666 1.00 98.75 202 ALA A CA 1
ATOM 1484 C C . ALA A 1 202 ? -6.300 -4.429 5.058 1.00 98.75 202 ALA A C 1
ATOM 1486 O O . ALA A 1 202 ? -7.227 -3.675 5.346 1.00 98.75 202 ALA A O 1
ATOM 1487 N N . HIS A 1 203 ? -6.486 -5.491 4.262 1.00 98.81 203 HIS A N 1
ATOM 1488 C CA . HIS A 1 203 ? -7.800 -5.846 3.705 1.00 98.81 203 HIS A CA 1
ATOM 1489 C C . HIS A 1 203 ? -8.822 -6.184 4.783 1.00 98.81 203 HIS A C 1
ATOM 1491 O O . HIS A 1 203 ? -9.951 -5.698 4.710 1.00 98.81 203 HIS A O 1
ATOM 1497 N N . LEU A 1 204 ? -8.439 -6.943 5.807 1.00 98.81 204 LEU A N 1
ATOM 1498 C CA . LEU A 1 204 ? -9.328 -7.269 6.917 1.00 98.81 204 LEU A CA 1
ATOM 1499 C C . LEU A 1 204 ? -9.720 -6.019 7.714 1.00 98.81 204 LEU A C 1
ATOM 1501 O O . LEU A 1 204 ? -10.902 -5.805 7.979 1.00 98.81 204 LEU A O 1
ATOM 1505 N N . GLY A 1 205 ? -8.762 -5.131 8.002 1.00 98.75 205 GLY A N 1
ATOM 1506 C CA . GLY A 1 205 ? -9.037 -3.848 8.656 1.00 98.75 205 GLY A CA 1
ATOM 1507 C C . GLY A 1 205 ? -10.026 -2.985 7.870 1.00 98.75 205 GLY A C 1
ATOM 1508 O O . GLY A 1 205 ? -10.995 -2.473 8.435 1.00 98.75 205 GLY A O 1
ATOM 1509 N N . ILE A 1 206 ? -9.838 -2.882 6.551 1.00 98.88 206 ILE A N 1
ATOM 1510 C CA . ILE A 1 206 ? -10.748 -2.157 5.650 1.00 98.88 206 ILE A CA 1
ATOM 1511 C C . ILE A 1 206 ? -12.142 -2.780 5.655 1.00 98.88 206 ILE A C 1
ATOM 1513 O O . ILE A 1 206 ? -13.132 -2.057 5.748 1.00 98.88 206 ILE A O 1
ATOM 1517 N N . THR A 1 207 ? -12.218 -4.103 5.551 1.00 98.88 207 THR A N 1
ATOM 1518 C CA . THR A 1 207 ? -13.475 -4.856 5.466 1.00 98.88 207 THR A CA 1
ATOM 1519 C C . THR A 1 207 ? -14.319 -4.644 6.714 1.00 98.88 207 THR A C 1
ATOM 1521 O O . THR A 1 207 ? -15.471 -4.224 6.603 1.00 98.88 207 THR A O 1
ATOM 1524 N N . LEU A 1 208 ? -13.716 -4.801 7.895 1.00 98.81 208 LEU A N 1
ATOM 1525 C CA . LEU A 1 208 ? -14.389 -4.604 9.179 1.00 98.81 208 LEU A CA 1
ATOM 1526 C C . LEU A 1 208 ? -14.770 -3.135 9.421 1.00 98.81 208 LEU A C 1
ATOM 1528 O O . LEU A 1 208 ? -15.859 -2.858 9.920 1.00 98.81 208 LEU A O 1
ATOM 1532 N N . CYS A 1 209 ? -13.931 -2.176 9.013 1.00 98.75 209 CYS A N 1
ATOM 1533 C CA . CYS A 1 209 ? -14.287 -0.755 9.081 1.00 98.75 209 CYS A CA 1
ATOM 1534 C C . CYS A 1 209 ? -15.503 -0.438 8.197 1.00 98.75 209 CYS A C 1
ATOM 1536 O O . CYS A 1 209 ? -16.472 0.165 8.661 1.00 98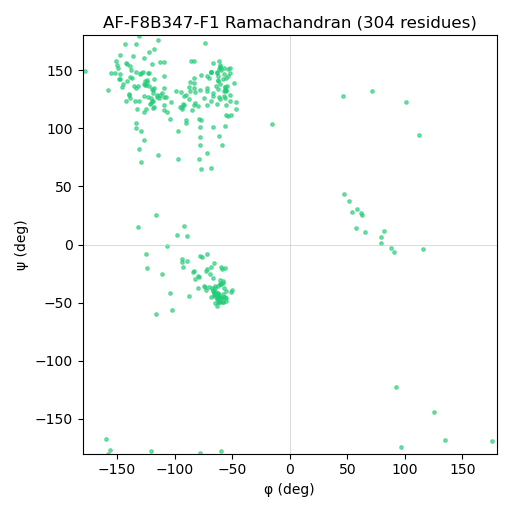.75 209 CYS A O 1
ATOM 1538 N N . ARG A 1 210 ? -15.489 -0.874 6.932 1.00 98.69 210 ARG A N 1
ATOM 1539 C CA . ARG A 1 210 ? -16.589 -0.626 5.987 1.00 98.69 210 ARG A CA 1
ATOM 1540 C C . ARG A 1 210 ? -17.882 -1.322 6.410 1.00 98.69 210 ARG A C 1
ATOM 1542 O O . ARG A 1 210 ? -18.952 -0.733 6.266 1.00 98.69 210 ARG A O 1
ATOM 1549 N N . ALA A 1 211 ? -17.790 -2.517 6.995 1.00 98.56 211 ALA A N 1
ATOM 1550 C CA . ALA A 1 211 ? -18.926 -3.230 7.579 1.00 98.56 211 ALA A CA 1
ATOM 1551 C C . ALA A 1 211 ? -19.626 -2.404 8.679 1.00 98.56 211 ALA A C 1
ATOM 1553 O O . ALA A 1 211 ? -20.852 -2.423 8.790 1.00 98.56 211 ALA A O 1
ATOM 1554 N N . LEU A 1 212 ? -18.862 -1.592 9.420 1.00 98.19 212 LEU A N 1
ATOM 1555 C CA . LEU A 1 212 ? -19.346 -0.641 10.431 1.00 98.19 212 LEU A CA 1
ATOM 1556 C C . LEU A 1 212 ? -19.615 0.772 9.886 1.00 98.19 212 LEU A C 1
ATOM 1558 O O . LEU A 1 212 ? -19.758 1.715 10.661 1.00 98.19 212 LEU A O 1
ATOM 1562 N N . GLN A 1 213 ? -19.704 0.939 8.562 1.00 96.50 213 GLN A N 1
ATOM 1563 C CA . GLN A 1 213 ? -19.939 2.230 7.900 1.00 96.50 213 GLN A CA 1
ATOM 1564 C C . GLN A 1 213 ? -18.834 3.274 8.143 1.00 96.50 213 GLN A C 1
ATOM 1566 O O . GLN A 1 213 ? -19.073 4.480 8.059 1.00 96.50 213 GLN A O 1
ATOM 1571 N N . ILE A 1 214 ? -17.605 2.824 8.398 1.00 97.44 214 ILE A N 1
ATOM 1572 C CA . ILE A 1 214 ? -16.417 3.677 8.468 1.00 97.44 214 ILE A CA 1
ATOM 1573 C C . ILE A 1 214 ? -15.733 3.644 7.093 1.00 97.44 214 ILE A C 1
ATOM 1575 O O . ILE A 1 214 ? -15.301 2.571 6.661 1.00 97.44 214 ILE A O 1
ATOM 1579 N N . PRO A 1 215 ? -15.596 4.784 6.382 1.00 97.69 215 PRO A N 1
ATOM 1580 C CA . PRO A 1 215 ? -14.853 4.810 5.130 1.00 97.69 215 PRO A CA 1
ATOM 1581 C C . PRO A 1 215 ? -13.403 4.402 5.389 1.00 97.69 215 PRO A C 1
ATOM 1583 O O . PRO A 1 215 ? -12.726 5.013 6.218 1.00 97.69 215 PRO A O 1
ATOM 1586 N N . ALA A 1 216 ? -12.929 3.387 4.670 1.00 98.50 216 ALA A N 1
ATOM 1587 C CA . ALA A 1 216 ? -11.582 2.850 4.817 1.00 98.50 216 ALA A CA 1
ATOM 1588 C C . ALA A 1 216 ? -10.964 2.544 3.453 1.00 98.50 216 ALA A C 1
ATOM 1590 O O . ALA A 1 216 ? -11.666 2.132 2.527 1.00 98.50 216 ALA A O 1
ATOM 1591 N N . ARG A 1 217 ? -9.656 2.748 3.303 1.00 98.50 217 ARG A N 1
ATOM 1592 C CA . ARG A 1 217 ? -8.932 2.601 2.033 1.00 98.50 217 ARG A CA 1
ATOM 1593 C C . ARG A 1 217 ? -7.582 1.925 2.217 1.00 98.50 217 ARG A C 1
ATOM 1595 O O . ARG A 1 217 ? -6.976 2.009 3.281 1.00 98.50 217 ARG A O 1
ATOM 1602 N N . PHE A 1 218 ? -7.121 1.270 1.161 1.00 98.69 218 PHE A N 1
ATOM 1603 C CA . PHE A 1 218 ? -5.850 0.559 1.129 1.00 98.69 218 PHE A CA 1
ATOM 1604 C C . PHE A 1 218 ? -4.722 1.498 0.739 1.00 98.69 218 PHE A C 1
ATOM 1606 O O . PHE A 1 218 ? -4.893 2.319 -0.167 1.00 98.69 218 PHE A O 1
ATOM 1613 N N . VAL A 1 219 ? -3.571 1.355 1.391 1.00 98.31 219 VAL A N 1
ATOM 1614 C CA . VAL A 1 219 ? -2.386 2.160 1.110 1.00 98.31 219 VAL A CA 1
ATOM 1615 C C . VAL A 1 219 ? -1.165 1.258 0.992 1.00 98.31 219 VAL A C 1
ATOM 1617 O O . VAL A 1 219 ? -0.747 0.623 1.958 1.00 98.31 219 VAL A O 1
ATOM 1620 N N . ALA A 1 220 ? -0.577 1.234 -0.200 1.00 98.25 220 ALA A N 1
ATOM 1621 C CA . ALA A 1 220 ? 0.728 0.635 -0.436 1.00 98.25 220 ALA A CA 1
ATOM 1622 C C . ALA A 1 220 ? 1.822 1.649 -0.072 1.00 98.25 220 ALA A C 1
ATOM 1624 O O . ALA A 1 220 ? 1.720 2.826 -0.442 1.00 98.25 220 ALA A O 1
ATOM 1625 N N . VAL A 1 221 ? 2.852 1.213 0.654 1.00 98.00 221 VAL A N 1
ATOM 1626 C CA . VAL A 1 221 ? 3.899 2.095 1.186 1.00 98.00 221 VAL A CA 1
ATOM 1627 C C . VAL A 1 221 ? 5.290 1.461 1.118 1.00 98.00 221 VAL A C 1
ATOM 1629 O O . VAL A 1 221 ? 5.444 0.242 1.171 1.00 98.00 221 VAL A O 1
ATOM 1632 N N . TYR A 1 222 ? 6.316 2.309 1.092 1.00 98.06 222 TYR A N 1
ATOM 1633 C CA . TYR A 1 222 ? 7.634 1.955 1.619 1.00 98.06 222 TYR A CA 1
ATOM 1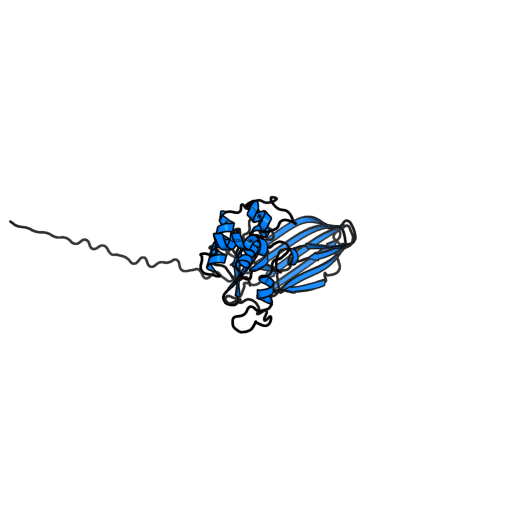634 C C . TYR A 1 222 ? 7.639 2.171 3.135 1.00 98.06 222 TYR A C 1
ATOM 1636 O O . TYR A 1 222 ? 7.122 3.185 3.613 1.00 98.06 222 TYR A O 1
ATOM 1644 N N . ALA A 1 223 ? 8.245 1.255 3.891 1.00 97.06 223 ALA A N 1
ATOM 1645 C CA . ALA A 1 223 ? 8.194 1.260 5.352 1.00 97.06 223 ALA A CA 1
ATOM 1646 C C . ALA A 1 223 ? 9.599 1.218 5.982 1.00 97.06 223 ALA A C 1
ATOM 1648 O O . ALA A 1 223 ? 10.127 0.139 6.255 1.00 97.06 223 ALA A O 1
ATOM 1649 N N . PRO A 1 224 ? 10.229 2.380 6.242 1.00 96.06 224 PRO A N 1
ATOM 1650 C CA . PRO A 1 224 ? 11.478 2.420 6.990 1.00 96.06 224 PRO A CA 1
ATOM 1651 C C . PRO A 1 224 ? 11.359 1.729 8.350 1.00 96.06 224 PRO A C 1
ATOM 1653 O O . PRO A 1 224 ? 10.420 1.983 9.099 1.00 96.06 224 PRO A O 1
ATOM 1656 N N . GLY A 1 225 ? 12.329 0.870 8.669 1.00 94.50 225 GLY A 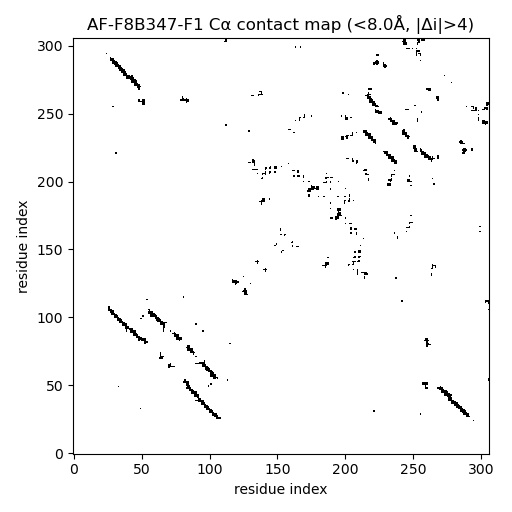N 1
ATOM 1657 C CA . GLY A 1 225 ? 12.333 0.062 9.894 1.00 94.50 225 GLY A CA 1
ATOM 1658 C C . GLY A 1 225 ? 11.661 -1.308 9.768 1.00 94.50 225 GLY A C 1
ATOM 1659 O O . GLY A 1 225 ? 11.781 -2.112 10.691 1.00 94.50 225 GLY A O 1
ATOM 1660 N N . LEU A 1 226 ? 11.015 -1.615 8.637 1.00 97.00 226 LEU A N 1
ATOM 1661 C CA . LEU A 1 226 ? 10.448 -2.939 8.391 1.00 97.00 226 LEU A CA 1
ATOM 1662 C C . LEU A 1 226 ? 11.545 -4.014 8.324 1.00 97.00 226 LEU A C 1
ATOM 1664 O O . LEU A 1 226 ? 12.583 -3.825 7.691 1.00 97.00 226 LEU A O 1
ATOM 1668 N N . THR A 1 227 ? 11.308 -5.161 8.968 1.00 93.12 227 THR A N 1
ATOM 1669 C CA . THR A 1 227 ? 12.212 -6.324 8.929 1.00 93.12 227 THR A CA 1
ATOM 1670 C C . THR A 1 227 ? 11.420 -7.641 8.815 1.00 93.12 227 THR A C 1
ATOM 1672 O O . THR A 1 227 ? 10.533 -7.871 9.646 1.00 93.12 227 THR A O 1
ATOM 1675 N N . PRO A 1 228 ? 11.730 -8.542 7.855 1.00 94.56 228 PRO A N 1
ATOM 1676 C CA . PRO A 1 228 ? 12.609 -8.307 6.703 1.00 94.56 228 PRO A CA 1
ATOM 1677 C C . PRO A 1 228 ? 12.049 -7.194 5.805 1.00 94.56 228 PRO A C 1
ATOM 1679 O O . PRO A 1 228 ? 10.841 -6.973 5.790 1.00 94.56 228 PRO A O 1
ATOM 1682 N N . MET A 1 229 ? 12.930 -6.469 5.115 1.00 97.25 229 MET A N 1
ATOM 1683 C CA . MET A 1 229 ? 12.530 -5.335 4.281 1.00 97.25 229 MET A CA 1
ATOM 1684 C C . MET A 1 229 ? 11.815 -5.818 3.017 1.00 97.25 229 MET A C 1
ATOM 1686 O O . MET A 1 229 ? 12.309 -6.703 2.323 1.00 97.25 229 MET A O 1
ATOM 1690 N N . ASP A 1 230 ? 10.672 -5.208 2.732 1.00 97.12 230 ASP A N 1
ATOM 1691 C CA . ASP A 1 230 ? 9.863 -5.410 1.533 1.00 97.12 230 ASP A CA 1
ATOM 1692 C C . ASP A 1 230 ? 8.977 -4.164 1.342 1.00 97.12 230 ASP A C 1
ATOM 1694 O O . ASP A 1 230 ? 9.008 -3.222 2.147 1.00 97.12 230 ASP A O 1
ATOM 1698 N N . PHE A 1 231 ? 8.156 -4.145 0.299 1.00 97.56 231 PHE A N 1
ATOM 1699 C CA . PHE A 1 231 ? 6.996 -3.275 0.287 1.00 97.56 231 PHE A CA 1
ATOM 1700 C C . PHE A 1 231 ? 6.050 -3.621 1.438 1.00 97.56 231 PHE A C 1
ATOM 1702 O O . PHE A 1 231 ? 5.953 -4.765 1.885 1.00 97.56 231 PHE A O 1
ATOM 1709 N N . HIS A 1 232 ? 5.295 -2.625 1.891 1.00 98.06 232 HIS A N 1
ATOM 1710 C CA . HIS A 1 232 ? 4.329 -2.807 2.963 1.00 98.06 232 HIS A CA 1
ATOM 1711 C C . HIS A 1 232 ? 2.948 -2.311 2.558 1.00 98.06 232 HIS A C 1
ATOM 1713 O O . HIS A 1 232 ? 2.784 -1.519 1.626 1.00 98.06 232 HIS A O 1
ATOM 1719 N N . ALA A 1 233 ? 1.945 -2.781 3.284 1.00 98.19 233 ALA A N 1
ATOM 1720 C CA . ALA A 1 233 ? 0.564 -2.388 3.096 1.00 98.19 233 ALA A CA 1
ATOM 1721 C C . ALA A 1 233 ? -0.069 -2.066 4.444 1.00 98.19 233 ALA A C 1
ATOM 1723 O O . ALA A 1 233 ? 0.069 -2.817 5.407 1.00 98.19 233 ALA A O 1
ATOM 1724 N N . VAL A 1 234 ? -0.784 -0.950 4.474 1.00 98.44 234 VAL A N 1
ATOM 1725 C CA . VAL A 1 234 ? -1.544 -0.470 5.626 1.00 98.44 234 VAL A CA 1
ATOM 1726 C C . VAL A 1 234 ? -2.928 -0.042 5.158 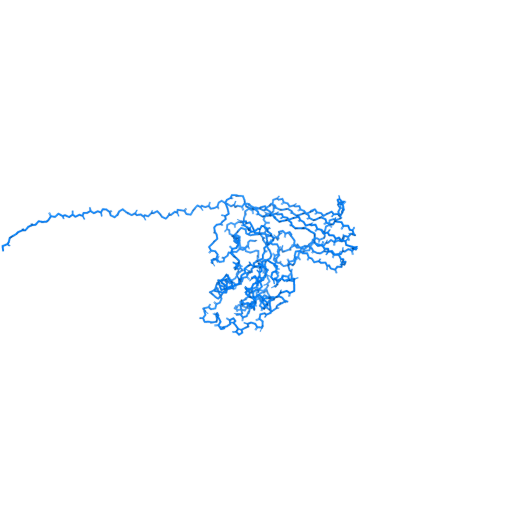1.00 98.44 234 VAL A C 1
ATOM 1728 O O . VAL A 1 234 ? -3.211 0.005 3.954 1.00 98.44 234 VAL A O 1
ATOM 1731 N N . PHE A 1 235 ? -3.806 0.287 6.098 1.00 98.56 235 PHE A N 1
ATOM 1732 C CA . PHE A 1 235 ? -5.079 0.903 5.758 1.00 98.56 235 PHE A CA 1
ATOM 1733 C C . PHE A 1 235 ? -5.217 2.274 6.400 1.00 98.56 235 PHE A C 1
ATOM 1735 O O . PHE A 1 235 ? -4.602 2.586 7.417 1.00 98.56 235 PHE A O 1
ATOM 1742 N N . GLU A 1 236 ? -6.039 3.108 5.783 1.00 98.19 236 GLU A N 1
ATOM 1743 C CA . GLU A 1 236 ? -6.451 4.381 6.347 1.00 98.19 236 GLU A CA 1
ATOM 1744 C C . GLU A 1 236 ? -7.966 4.388 6.557 1.00 98.19 236 GLU A C 1
ATOM 1746 O O . GLU A 1 236 ? -8.704 3.881 5.714 1.00 98.19 236 GLU A O 1
ATOM 1751 N N . ALA A 1 237 ? -8.432 5.001 7.644 1.00 97.06 237 ALA A N 1
ATOM 1752 C CA . ALA A 1 237 ? -9.847 5.215 7.938 1.00 97.06 237 ALA A CA 1
ATOM 1753 C C . ALA A 1 237 ? -10.156 6.709 8.118 1.00 97.06 237 ALA A C 1
ATOM 1755 O O . ALA A 1 237 ? -9.299 7.489 8.544 1.00 97.06 237 ALA A O 1
ATOM 1756 N N . TRP A 1 238 ? -11.364 7.125 7.741 1.00 94.12 238 TRP A N 1
ATOM 1757 C CA . TRP A 1 238 ? -11.756 8.535 7.723 1.00 94.12 238 TRP A CA 1
ATOM 1758 C C . TRP A 1 238 ? -12.400 8.981 9.038 1.00 94.12 238 TRP A C 1
ATOM 1760 O O . TRP A 1 238 ? -13.482 8.510 9.387 1.00 94.12 238 TRP A O 1
ATOM 1770 N N . PHE A 1 239 ? -11.790 9.966 9.703 1.00 88.31 239 PHE A N 1
ATOM 1771 C CA . PHE A 1 239 ? -12.318 10.606 10.912 1.00 88.31 239 PHE A CA 1
ATOM 1772 C C . PHE A 1 239 ? -12.032 12.105 10.898 1.00 88.31 239 PHE A C 1
ATOM 1774 O O . PHE A 1 239 ? -10.949 12.529 10.494 1.00 88.31 239 PHE A O 1
ATOM 1781 N N . ASP A 1 240 ? -12.992 12.905 11.361 1.00 85.81 240 ASP A N 1
ATOM 1782 C CA . ASP A 1 240 ? -12.816 14.342 11.613 1.00 85.81 240 ASP A CA 1
ATOM 1783 C C . ASP A 1 240 ? -12.226 15.128 10.428 1.00 85.81 240 ASP A C 1
ATOM 1785 O O . ASP A 1 240 ? -11.410 16.034 10.586 1.00 85.81 240 ASP A O 1
ATOM 1789 N N . GLY A 1 241 ? -12.632 14.765 9.208 1.00 83.88 241 GLY A N 1
ATOM 1790 C CA . GLY A 1 241 ? -12.183 15.447 7.995 1.00 83.88 241 GLY A CA 1
ATOM 1791 C C . GLY A 1 241 ? -10.817 14.998 7.463 1.00 83.88 241 GLY A C 1
ATOM 1792 O O . GLY A 1 241 ? -10.270 15.675 6.592 1.00 83.88 241 GLY A O 1
ATOM 1793 N N . ALA A 1 242 ? -10.248 13.901 7.971 1.00 87.50 242 ALA A N 1
ATOM 1794 C CA . ALA A 1 242 ? -8.944 13.400 7.547 1.00 87.50 242 ALA A CA 1
ATOM 1795 C C . ALA A 1 242 ? -8.874 11.868 7.494 1.00 87.50 242 ALA A C 1
ATOM 1797 O O . ALA A 1 242 ? -9.586 11.163 8.209 1.00 87.50 242 ALA A O 1
ATOM 1798 N N . TRP A 1 243 ? -7.948 11.354 6.679 1.00 92.69 243 TRP A N 1
ATOM 1799 C CA . TRP A 1 243 ? -7.571 9.942 6.701 1.00 92.69 243 TRP A CA 1
ATOM 1800 C C . TRP A 1 243 ? -6.483 9.674 7.742 1.00 92.69 243 TRP A C 1
ATOM 1802 O O . TRP A 1 243 ? -5.467 10.376 7.779 1.00 92.69 243 TRP A O 1
ATOM 1812 N N . TRP A 1 244 ? -6.697 8.641 8.551 1.00 93.25 244 TRP A N 1
ATOM 1813 C CA . TRP A 1 244 ? -5.845 8.210 9.656 1.00 93.25 244 TRP A CA 1
ATOM 1814 C C . TRP A 1 244 ? -5.337 6.794 9.415 1.00 93.25 244 TRP A C 1
ATOM 1816 O O . TRP A 1 244 ? -6.124 5.924 9.064 1.00 93.25 244 TRP A O 1
ATOM 1826 N N . THR A 1 245 ? -4.041 6.569 9.608 1.00 95.62 245 THR A N 1
ATOM 1827 C CA . THR A 1 245 ? -3.339 5.339 9.209 1.00 95.62 245 THR A CA 1
ATOM 1828 C C . THR A 1 245 ? -3.267 4.339 10.345 1.00 95.62 245 THR A C 1
ATOM 1830 O O . THR A 1 245 ? -2.817 4.663 11.447 1.00 95.62 245 THR A O 1
ATOM 1833 N N . TYR A 1 246 ? -3.625 3.102 10.033 1.00 97.00 246 TYR A N 1
ATOM 1834 C CA . TYR A 1 246 ? -3.618 1.961 10.929 1.00 97.00 246 TYR A CA 1
ATOM 1835 C C . TYR A 1 246 ? -2.796 0.830 10.310 1.00 97.00 246 TYR A C 1
ATOM 1837 O O . TYR A 1 246 ? -2.906 0.541 9.118 1.00 97.00 246 TYR A O 1
ATOM 1845 N N . ASP A 1 247 ? -1.978 0.184 11.135 1.00 97.69 247 ASP A N 1
ATOM 1846 C CA . ASP A 1 247 ? -1.180 -0.974 10.747 1.00 97.69 247 ASP A CA 1
ATOM 1847 C C . ASP A 1 247 ? -1.319 -2.051 11.823 1.00 97.69 247 ASP A C 1
ATOM 1849 O O . ASP A 1 247 ? -0.672 -1.988 12.864 1.00 97.69 247 ASP A O 1
ATOM 1853 N N . ALA A 1 248 ? -2.166 -3.048 11.570 1.00 97.56 248 ALA A N 1
ATOM 1854 C CA . ALA A 1 248 ? -2.370 -4.157 12.499 1.00 97.56 248 ALA A CA 1
ATOM 1855 C C . ALA A 1 248 ? -1.173 -5.129 12.553 1.00 97.56 248 ALA A C 1
ATOM 1857 O O . ALA A 1 248 ? -1.137 -6.029 13.393 1.00 97.56 248 ALA A O 1
ATOM 1858 N N . THR A 1 249 ? -0.185 -4.981 11.664 1.00 97.25 249 THR A N 1
ATOM 1859 C CA . THR A 1 249 ? 1.030 -5.801 11.705 1.00 97.25 249 THR A CA 1
ATOM 1860 C C . THR A 1 249 ? 2.025 -5.301 12.754 1.00 97.25 249 THR A C 1
ATOM 1862 O O . THR A 1 249 ? 2.804 -6.105 13.267 1.00 97.25 249 THR A O 1
ATOM 1865 N N . CYS A 1 250 ? 2.001 -3.999 13.076 1.00 96.12 250 CYS A N 1
ATOM 1866 C CA . CYS A 1 250 ? 2.921 -3.330 14.005 1.00 96.12 250 CYS A CA 1
ATOM 1867 C C . CYS A 1 250 ? 4.413 -3.535 13.662 1.00 96.12 250 CYS A C 1
ATOM 1869 O O . CYS A 1 250 ? 5.262 -3.571 14.554 1.00 96.12 250 CYS A O 1
ATOM 1871 N N . ARG A 1 251 ? 4.753 -3.742 12.379 1.00 95.25 251 ARG A N 1
ATOM 1872 C CA . ARG A 1 251 ? 6.115 -4.144 11.964 1.00 95.25 251 ARG A CA 1
ATOM 1873 C C . ARG A 1 251 ? 7.033 -2.988 11.581 1.00 95.25 251 ARG A C 1
ATOM 1875 O O . ARG A 1 251 ? 8.231 -3.210 11.419 1.00 95.25 251 ARG A O 1
ATOM 1882 N N . ALA A 1 252 ? 6.490 -1.790 11.401 1.00 94.56 252 ALA A N 1
ATOM 1883 C CA . ALA A 1 252 ? 7.258 -0.597 11.081 1.00 94.56 252 ALA A CA 1
ATOM 1884 C C . ALA A 1 252 ? 6.544 0.655 11.607 1.00 94.56 252 ALA A C 1
ATOM 1886 O O . ALA A 1 252 ? 5.314 0.694 11.618 1.00 94.56 252 ALA A O 1
ATOM 1887 N N . PRO A 1 253 ? 7.289 1.697 12.010 1.00 93.31 253 PRO A N 1
ATOM 1888 C CA . PRO A 1 253 ? 6.688 2.925 12.500 1.00 93.31 253 PRO A CA 1
ATOM 1889 C C . PRO A 1 253 ? 5.967 3.684 11.376 1.00 93.31 253 PRO A C 1
ATOM 1891 O O . PRO A 1 253 ? 6.566 4.064 10.364 1.00 93.31 253 PRO A O 1
ATOM 1894 N N . ARG A 1 254 ? 4.676 3.955 11.576 1.00 92.44 254 ARG A N 1
ATOM 1895 C CA . ARG A 1 254 ? 3.764 4.561 10.593 1.00 92.44 254 ARG A CA 1
ATOM 1896 C C . ARG A 1 254 ? 4.190 5.961 10.180 1.00 92.44 254 ARG A C 1
ATOM 1898 O O . ARG A 1 254 ? 4.085 6.309 9.008 1.00 92.44 254 ARG A O 1
ATOM 1905 N N . GLU A 1 255 ? 4.743 6.748 11.102 1.00 89.00 255 GLU A N 1
ATOM 1906 C CA . GLU A 1 255 ? 5.287 8.077 10.790 1.00 89.00 255 GLU A CA 1
ATOM 1907 C C . GLU A 1 255 ? 6.437 8.015 9.768 1.00 89.00 255 GLU A C 1
ATOM 1909 O O . GLU A 1 255 ? 6.620 8.927 8.959 1.00 89.00 255 GLU A O 1
ATOM 1914 N N . GLY A 1 256 ? 7.207 6.924 9.758 1.00 90.38 256 GLY A N 1
ATOM 1915 C CA . GLY A 1 256 ? 8.302 6.716 8.815 1.00 90.38 256 GLY A CA 1
ATOM 1916 C C . GLY A 1 256 ? 7.837 6.407 7.391 1.00 90.38 256 GLY A C 1
ATOM 1917 O O . GLY A 1 256 ? 8.594 6.654 6.453 1.00 90.38 256 GLY A O 1
ATOM 1918 N N . MET A 1 257 ? 6.613 5.909 7.209 1.00 94.00 257 MET A N 1
ATOM 1919 C CA . MET A 1 257 ? 6.158 5.344 5.939 1.00 94.00 257 MET A CA 1
ATOM 1920 C C . MET A 1 257 ? 6.005 6.393 4.825 1.00 94.00 257 MET A C 1
ATOM 1922 O O . MET A 1 257 ? 5.658 7.562 5.041 1.00 94.00 257 MET A O 1
ATOM 1926 N N . VAL A 1 258 ? 6.248 5.944 3.594 1.00 95.19 258 VAL A N 1
ATOM 1927 C CA . VAL A 1 258 ? 6.132 6.737 2.365 1.00 95.19 258 VAL A CA 1
ATOM 1928 C C . VAL A 1 258 ? 5.068 6.110 1.480 1.00 95.19 258 VAL A C 1
ATOM 1930 O O . VAL A 1 258 ? 5.219 4.973 1.040 1.00 95.19 258 VAL A O 1
ATOM 1933 N N . ARG A 1 259 ? 4.000 6.862 1.198 1.00 96.88 259 ARG A N 1
ATOM 1934 C CA . ARG A 1 259 ? 2.906 6.423 0.326 1.00 96.88 259 ARG A CA 1
ATOM 1935 C C . ARG A 1 259 ? 3.409 6.167 -1.098 1.00 96.88 259 ARG A C 1
ATOM 1937 O O . ARG A 1 259 ? 4.099 7.012 -1.658 1.00 96.88 259 ARG A O 1
ATOM 1944 N N . ILE A 1 260 ? 3.009 5.036 -1.676 1.00 97.62 260 ILE A N 1
ATOM 1945 C CA . ILE A 1 260 ? 3.194 4.690 -3.094 1.00 97.62 260 ILE A CA 1
ATOM 1946 C C . ILE A 1 260 ? 1.872 4.889 -3.840 1.00 97.62 260 ILE A C 1
ATOM 1948 O O . ILE A 1 260 ? 1.784 5.663 -4.789 1.00 97.62 260 ILE A O 1
ATOM 1952 N N . ALA A 1 261 ? 0.813 4.224 -3.372 1.00 97.06 261 ALA A N 1
ATOM 1953 C CA . ALA A 1 261 ? -0.503 4.272 -3.997 1.00 97.06 261 ALA A CA 1
ATOM 1954 C C . ALA A 1 261 ? -1.619 4.079 -2.967 1.00 97.06 261 ALA A C 1
ATOM 1956 O O . ALA A 1 261 ? -1.432 3.430 -1.935 1.00 97.06 261 ALA A O 1
ATOM 1957 N N . THR A 1 262 ? -2.799 4.612 -3.277 1.00 97.44 262 THR A N 1
ATOM 1958 C CA . THR A 1 262 ? -4.009 4.439 -2.470 1.00 97.44 262 THR A CA 1
ATOM 1959 C C . THR A 1 262 ? -5.179 4.034 -3.351 1.00 97.44 262 THR A C 1
ATOM 1961 O O . THR A 1 262 ? -5.407 4.615 -4.410 1.00 97.44 262 THR A O 1
ATOM 1964 N N . GLY A 1 263 ? -5.959 3.066 -2.881 1.00 97.25 263 GLY A N 1
ATOM 1965 C CA . GLY A 1 263 ? -7.072 2.488 -3.624 1.00 97.25 263 GLY A CA 1
ATOM 1966 C C . GLY A 1 263 ? -8.118 1.870 -2.707 1.00 97.25 263 GLY A C 1
ATOM 1967 O O . GLY A 1 263 ? -8.026 1.970 -1.482 1.00 97.25 263 GLY A O 1
ATOM 1968 N N . ARG A 1 264 ? -9.157 1.259 -3.280 1.00 98.31 264 ARG A N 1
ATOM 1969 C CA . ARG A 1 264 ? -10.175 0.563 -2.476 1.00 98.31 264 ARG A CA 1
ATOM 1970 C C . ARG A 1 264 ? -9.606 -0.707 -1.856 1.00 98.31 264 ARG A C 1
ATOM 1972 O O . ARG A 1 264 ? -9.953 -1.015 -0.723 1.00 98.31 264 ARG A O 1
ATOM 1979 N N . ASP A 1 265 ? -8.741 -1.400 -2.584 1.00 98.50 265 ASP A N 1
ATOM 1980 C CA . ASP A 1 265 ? -7.961 -2.554 -2.145 1.00 98.50 265 ASP A CA 1
ATOM 1981 C C . ASP A 1 265 ? -6.737 -2.742 -3.066 1.00 98.50 265 ASP A C 1
ATOM 1983 O O . ASP A 1 265 ? -6.407 -1.860 -3.864 1.00 98.50 265 ASP A O 1
ATOM 1987 N N . ALA A 1 266 ? -6.068 -3.895 -2.970 1.00 97.62 266 ALA A N 1
ATOM 1988 C CA . ALA A 1 266 ? -4.866 -4.189 -3.748 1.00 97.62 266 ALA A CA 1
ATOM 1989 C C . ALA A 1 266 ? -5.106 -4.292 -5.268 1.00 97.62 266 ALA A C 1
ATOM 1991 O O . ALA A 1 266 ? -4.139 -4.226 -6.023 1.00 97.62 266 ALA A O 1
ATOM 1992 N N . ALA A 1 267 ? -6.351 -4.430 -5.744 1.00 96.62 267 ALA A N 1
ATOM 1993 C CA . ALA A 1 267 ? -6.646 -4.422 -7.179 1.00 96.62 267 ALA A CA 1
ATOM 1994 C C . ALA A 1 267 ? -6.369 -3.046 -7.805 1.00 96.62 267 ALA A C 1
ATOM 1996 O O . ALA A 1 267 ? -5.999 -2.959 -8.972 1.00 96.62 267 ALA A O 1
ATOM 1997 N N . ASP A 1 268 ? -6.500 -1.980 -7.013 1.00 96.56 268 ASP A N 1
ATOM 1998 C CA . ASP A 1 268 ? -6.246 -0.608 -7.448 1.00 96.56 268 ASP A CA 1
ATOM 1999 C C . ASP A 1 268 ? -4.759 -0.203 -7.246 1.00 96.56 268 ASP A C 1
ATOM 2001 O O . ASP A 1 268 ? -4.313 0.812 -7.783 1.00 96.56 268 ASP A O 1
ATOM 2005 N N . THR A 1 269 ? -3.971 -0.969 -6.472 1.00 96.62 269 THR A N 1
ATOM 2006 C CA . THR A 1 269 ? -2.621 -0.569 -6.009 1.00 96.62 269 THR A CA 1
ATOM 2007 C C . THR A 1 269 ? -1.529 -1.624 -6.206 1.00 96.62 269 THR A C 1
ATOM 2009 O O . THR A 1 269 ? -0.477 -1.519 -5.577 1.00 96.62 269 THR A O 1
ATOM 2012 N N . ALA A 1 270 ? -1.755 -2.662 -7.012 1.00 94.38 270 ALA A N 1
ATOM 2013 C CA . ALA A 1 270 ? -0.736 -3.682 -7.252 1.00 94.38 270 ALA A CA 1
ATOM 2014 C C . ALA A 1 270 ? 0.552 -3.050 -7.811 1.00 94.38 270 ALA A C 1
ATOM 2016 O O . ALA A 1 270 ? 0.488 -2.270 -8.762 1.00 94.38 270 ALA A O 1
ATOM 2017 N N . PHE A 1 271 ? 1.709 -3.404 -7.236 1.00 94.44 271 PHE A N 1
ATOM 2018 C CA . PHE A 1 271 ? 3.014 -2.854 -7.636 1.00 94.44 271 PHE A CA 1
ATOM 2019 C C . PHE A 1 271 ? 3.321 -3.099 -9.115 1.00 94.44 271 PHE A C 1
ATOM 2021 O O . PHE A 1 271 ? 3.981 -2.282 -9.753 1.00 94.44 271 PHE A O 1
ATOM 2028 N N . VAL A 1 272 ? 2.817 -4.211 -9.656 1.00 95.31 272 VAL A N 1
ATOM 2029 C CA . VAL A 1 272 ? 2.968 -4.622 -11.051 1.00 95.31 272 VAL A CA 1
ATOM 2030 C C . VAL A 1 272 ? 1.647 -5.212 -11.532 1.00 95.31 272 VAL A C 1
ATOM 2032 O O . VAL A 1 272 ? 1.107 -6.117 -10.900 1.00 95.31 272 VAL A O 1
ATOM 2035 N N . ASN A 1 273 ? 1.158 -4.742 -12.675 1.00 95.25 273 ASN A N 1
ATOM 2036 C CA . ASN A 1 273 ? 0.063 -5.358 -13.417 1.00 95.25 273 ASN A CA 1
ATOM 2037 C C . ASN A 1 273 ? 0.526 -5.683 -14.835 1.00 95.25 273 ASN A C 1
ATOM 2039 O O . ASN A 1 273 ? 0.992 -4.802 -15.558 1.00 95.25 273 ASN A O 1
ATOM 2043 N N . VAL A 1 274 ? 0.353 -6.935 -15.249 1.00 96.38 274 VAL A N 1
ATOM 2044 C CA . VAL A 1 274 ? 0.588 -7.364 -16.631 1.00 96.38 274 VAL A CA 1
ATOM 2045 C C . VAL A 1 274 ? -0.722 -7.197 -17.394 1.00 96.38 274 VAL A C 1
ATOM 2047 O O . VAL A 1 274 ? -1.678 -7.933 -17.166 1.00 96.38 274 VAL A O 1
ATOM 2050 N N . LEU A 1 275 ? -0.790 -6.189 -18.264 1.00 96.25 275 LEU A N 1
ATOM 2051 C CA . LEU A 1 275 ? -1.993 -5.860 -19.039 1.00 96.25 275 LEU A CA 1
ATOM 2052 C C . LEU A 1 275 ? -2.115 -6.739 -20.288 1.00 96.25 275 LEU A C 1
ATOM 2054 O O . LEU A 1 275 ? -3.212 -7.015 -20.771 1.00 96.25 275 LEU A O 1
ATOM 2058 N N . ARG A 1 276 ? -0.964 -7.152 -20.818 1.00 97.06 276 ARG A N 1
ATOM 2059 C CA . ARG A 1 276 ? -0.807 -8.038 -21.967 1.00 97.06 276 ARG A CA 1
ATOM 2060 C C . ARG A 1 276 ? 0.545 -8.730 -21.859 1.00 97.06 276 ARG A C 1
ATOM 2062 O O . ARG A 1 276 ? 1.507 -8.093 -21.440 1.00 97.06 276 ARG A O 1
ATOM 2069 N N . GLY A 1 277 ? 0.630 -9.967 -22.333 1.00 96.62 277 GLY A N 1
ATOM 2070 C CA . GLY A 1 277 ? 1.880 -10.715 -22.393 1.00 96.62 277 GLY A CA 1
ATOM 2071 C C . GLY A 1 277 ? 2.073 -11.647 -21.200 1.00 96.62 277 GLY A C 1
ATOM 2072 O O . GLY A 1 277 ? 1.199 -11.767 -20.340 1.00 96.62 277 GLY A O 1
ATOM 2073 N N . ILE A 1 278 ? 3.246 -12.275 -21.136 1.00 95.88 278 ILE A N 1
ATOM 2074 C CA . ILE A 1 278 ? 3.664 -13.144 -20.032 1.00 95.88 278 ILE A CA 1
ATOM 2075 C C . ILE A 1 278 ? 4.915 -12.545 -19.402 1.00 95.88 278 ILE A C 1
ATOM 2077 O O . ILE A 1 278 ? 5.955 -12.434 -20.053 1.00 95.88 278 ILE A O 1
ATOM 2081 N N . VAL A 1 279 ? 4.800 -12.168 -18.131 1.00 97.06 279 VAL A N 1
ATOM 2082 C CA . VAL A 1 279 ? 5.885 -11.580 -17.342 1.00 97.06 279 VAL A CA 1
ATOM 2083 C C . VAL A 1 279 ? 5.911 -12.263 -15.982 1.00 97.06 279 VAL A C 1
ATOM 2085 O O . VAL A 1 279 ? 4.904 -12.265 -15.274 1.00 97.06 279 VAL A O 1
ATOM 2088 N N . ALA A 1 280 ? 7.050 -12.844 -15.618 1.00 96.62 280 ALA A N 1
ATOM 2089 C CA . ALA A 1 280 ? 7.252 -13.529 -14.348 1.00 96.62 280 ALA A CA 1
ATOM 2090 C C . ALA A 1 280 ? 8.273 -12.772 -13.497 1.00 96.62 280 ALA A C 1
ATOM 2092 O O . ALA A 1 280 ? 9.388 -12.515 -13.943 1.00 96.62 280 ALA A O 1
ATOM 2093 N N . LEU A 1 281 ? 7.905 -12.424 -12.265 1.00 96.56 281 LEU A N 1
ATOM 2094 C CA . LEU A 1 281 ? 8.824 -11.815 -11.306 1.00 96.56 281 LEU A CA 1
ATOM 2095 C C . LEU A 1 281 ? 9.905 -12.827 -10.900 1.00 96.56 281 LEU A C 1
ATOM 2097 O O . LEU A 1 281 ? 9.587 -13.936 -10.481 1.00 96.56 281 LEU A O 1
ATOM 2101 N N . GLN A 1 282 ? 11.170 -12.429 -11.017 1.00 97.50 282 GLN A N 1
ATOM 2102 C CA . GLN A 1 282 ? 12.342 -13.240 -10.672 1.00 97.50 282 GLN A CA 1
ATOM 2103 C C . GLN A 1 282 ? 12.958 -12.805 -9.343 1.00 97.50 282 GLN A C 1
ATOM 2105 O O . GLN A 1 282 ? 13.347 -13.643 -8.532 1.00 97.50 282 GLN A O 1
ATOM 2110 N N . SER A 1 283 ? 13.050 -11.495 -9.105 1.00 97.12 283 SER A N 1
ATOM 2111 C CA . SER A 1 283 ? 13.612 -10.959 -7.868 1.00 97.12 283 SER A CA 1
ATOM 2112 C C . SER A 1 283 ? 12.971 -9.636 -7.479 1.00 97.12 283 SER A C 1
ATOM 2114 O O . SER A 1 283 ? 12.531 -8.855 -8.326 1.00 97.12 283 SER A O 1
ATOM 2116 N N . THR A 1 284 ? 12.955 -9.376 -6.178 1.00 97.50 284 THR A N 1
ATOM 2117 C CA . THR A 1 284 ? 12.528 -8.111 -5.589 1.00 97.50 284 THR A CA 1
ATOM 2118 C C . THR A 1 284 ? 13.480 -7.767 -4.466 1.00 97.50 284 THR A C 1
ATOM 2120 O O . THR A 1 284 ? 13.708 -8.577 -3.571 1.00 97.50 284 THR A O 1
ATOM 2123 N N . GLU A 1 285 ? 14.032 -6.566 -4.532 1.00 98.25 285 GLU A N 1
ATOM 2124 C CA . GLU A 1 285 ? 14.786 -5.959 -3.450 1.00 98.25 285 GLU A CA 1
ATOM 2125 C C . GLU A 1 285 ? 14.171 -4.594 -3.169 1.00 98.25 285 GLU A C 1
ATOM 2127 O O . GLU A 1 285 ? 13.949 -3.802 -4.082 1.00 98.25 285 GLU A O 1
ATOM 2132 N N . VAL A 1 286 ? 13.845 -4.330 -1.909 1.00 98.31 286 VAL A N 1
ATOM 2133 C CA . VAL A 1 286 ? 13.251 -3.068 -1.467 1.00 98.31 286 VAL A CA 1
ATOM 2134 C C . VAL A 1 286 ? 14.117 -2.516 -0.354 1.00 98.31 286 VAL A C 1
ATOM 2136 O O . VAL A 1 286 ? 14.597 -3.260 0.497 1.00 98.31 286 VAL A O 1
ATOM 2139 N N . THR A 1 287 ? 14.323 -1.205 -0.344 1.00 97.69 287 THR A N 1
ATOM 2140 C CA . THR A 1 287 ? 14.991 -0.508 0.753 1.00 97.69 287 THR A CA 1
ATOM 2141 C C . THR A 1 287 ? 14.217 0.751 1.104 1.00 97.69 287 THR A C 1
ATOM 2143 O O . THR A 1 287 ? 13.787 1.506 0.235 1.00 97.69 287 THR A O 1
ATOM 2146 N N . ALA A 1 288 ? 14.053 0.995 2.399 1.00 97.00 288 ALA A N 1
ATOM 2147 C CA . ALA A 1 288 ? 13.454 2.211 2.919 1.00 97.00 288 ALA A CA 1
ATOM 2148 C C . ALA A 1 288 ? 14.191 2.622 4.194 1.00 97.00 288 ALA A C 1
ATOM 2150 O O . ALA A 1 288 ? 14.291 1.845 5.145 1.00 97.00 288 ALA A O 1
ATOM 2151 N N . THR A 1 289 ? 14.723 3.839 4.223 1.00 94.38 289 THR A N 1
ATOM 2152 C CA . THR A 1 289 ? 15.500 4.355 5.354 1.00 94.38 289 THR A CA 1
ATOM 2153 C C . THR A 1 289 ? 15.110 5.787 5.688 1.00 94.38 289 THR A C 1
ATOM 2155 O O . THR A 1 289 ? 14.496 6.493 4.883 1.00 94.38 289 THR A O 1
ATOM 2158 N N . VAL A 1 290 ? 15.469 6.209 6.900 1.00 92.00 290 VAL A N 1
ATOM 2159 C CA . VAL A 1 290 ? 15.350 7.595 7.353 1.00 92.00 290 VAL A CA 1
ATOM 2160 C C . VAL A 1 290 ? 16.716 8.119 7.803 1.00 92.00 290 VAL A C 1
ATOM 2162 O O . VAL A 1 290 ? 17.536 7.357 8.316 1.00 92.00 290 VAL A O 1
ATOM 2165 N N . THR A 1 291 ? 16.983 9.412 7.628 1.00 84.69 291 THR A N 1
ATOM 2166 C CA . THR A 1 291 ? 18.218 10.054 8.106 1.00 84.69 291 THR A CA 1
ATOM 2167 C C . THR A 1 291 ? 18.175 10.332 9.610 1.00 84.69 291 THR A C 1
ATOM 2169 O O . THR A 1 291 ? 17.727 11.393 10.035 1.00 84.69 291 THR A O 1
ATOM 2172 N N . GLY A 1 292 ? 18.678 9.420 10.434 1.00 83.25 292 GLY A N 1
ATOM 2173 C CA . GLY A 1 292 ? 18.705 9.581 11.889 1.00 83.25 292 GLY A CA 1
ATOM 2174 C C . GLY A 1 292 ? 18.039 8.404 12.585 1.00 83.25 292 GLY A C 1
ATOM 2175 O O . GLY A 1 292 ? 18.172 7.268 12.138 1.00 83.25 292 GLY A O 1
ATOM 2176 N N . LEU A 1 293 ? 17.345 8.667 13.692 1.00 84.25 293 LEU A N 1
ATOM 2177 C CA . LEU A 1 293 ? 16.610 7.631 14.414 1.00 84.25 293 LEU A CA 1
ATOM 2178 C C . LEU A 1 293 ? 15.239 7.400 13.778 1.00 84.25 293 LEU A C 1
ATOM 2180 O O . LEU A 1 293 ? 14.580 8.342 13.339 1.00 84.25 293 LEU A O 1
ATOM 2184 N N . LEU A 1 294 ? 14.807 6.140 13.768 1.00 86.69 294 LEU A N 1
ATOM 2185 C CA . LEU A 1 294 ? 13.425 5.807 13.449 1.00 86.69 294 LEU A CA 1
ATOM 2186 C C . LEU A 1 294 ? 12.489 6.431 14.499 1.00 86.69 294 LEU A C 1
ATOM 2188 O O . LEU A 1 294 ? 12.829 6.425 15.687 1.00 86.69 294 LEU A O 1
ATOM 2192 N N . PRO A 1 295 ? 11.320 6.948 14.088 1.00 85.31 295 PRO A N 1
ATOM 2193 C CA . PRO A 1 295 ? 10.320 7.423 15.032 1.00 85.31 295 PRO A CA 1
ATOM 2194 C C . PRO A 1 295 ? 9.815 6.270 15.908 1.00 85.31 295 PRO A C 1
ATOM 2196 O O . PRO A 1 295 ? 9.738 5.122 15.465 1.00 85.31 295 PRO A O 1
ATOM 2199 N N . ILE A 1 296 ? 9.475 6.587 17.158 1.00 85.56 296 ILE A N 1
ATOM 2200 C CA . ILE A 1 296 ? 8.843 5.640 18.079 1.00 85.56 296 ILE A CA 1
ATOM 2201 C C . ILE A 1 296 ? 7.345 5.648 17.785 1.00 85.56 296 ILE A C 1
ATOM 2203 O O . ILE A 1 296 ? 6.700 6.685 17.918 1.00 85.56 296 ILE A O 1
ATOM 2207 N N . ASP A 1 297 ? 6.810 4.493 17.405 1.00 86.62 297 ASP A N 1
ATOM 2208 C CA . ASP A 1 297 ? 5.385 4.298 17.154 1.00 86.62 297 ASP A CA 1
ATOM 2209 C C . ASP A 1 297 ? 4.774 3.470 18.293 1.00 86.62 297 ASP A C 1
ATOM 2211 O O . ASP A 1 297 ? 5.278 2.398 18.636 1.00 86.62 297 ASP A O 1
ATOM 2215 N N . ASP A 1 298 ? 3.702 3.982 18.897 1.00 85.31 298 ASP A N 1
ATOM 2216 C CA . ASP A 1 298 ? 2.973 3.294 19.964 1.00 85.31 298 ASP A CA 1
ATOM 2217 C C . ASP A 1 298 ? 2.076 2.158 19.441 1.00 85.31 298 ASP A C 1
ATOM 2219 O O . ASP A 1 298 ? 1.581 1.357 20.230 1.00 85.31 298 ASP A O 1
ATOM 2223 N N . ASN A 1 299 ? 1.895 2.066 18.119 1.00 84.25 299 ASN A N 1
ATOM 2224 C CA . ASN A 1 299 ? 0.998 1.156 17.402 1.00 84.25 299 ASN A CA 1
ATOM 2225 C C . ASN A 1 299 ? -0.484 1.265 17.811 1.00 84.25 299 ASN A C 1
ATOM 2227 O O . ASN A 1 299 ? -1.298 0.417 17.448 1.00 84.25 299 ASN A O 1
ATOM 2231 N N . LEU A 1 300 ? -0.849 2.328 18.531 1.00 77.44 300 LEU A N 1
ATOM 2232 C CA . LEU A 1 300 ? -2.192 2.584 19.041 1.00 77.44 300 LEU A CA 1
ATOM 2233 C C . LEU A 1 300 ? -2.764 3.851 18.410 1.00 77.44 300 LEU A C 1
ATOM 2235 O O . LEU A 1 300 ? -3.767 3.790 17.699 1.00 77.44 300 LEU A O 1
ATOM 2239 N N . ALA A 1 301 ? -2.101 4.992 18.595 1.00 76.00 301 ALA A N 1
ATOM 2240 C CA . ALA A 1 301 ? -2.534 6.251 18.019 1.00 76.00 301 ALA A CA 1
ATOM 2241 C C . ALA A 1 301 ? -2.275 6.234 16.503 1.00 76.00 301 ALA A C 1
ATOM 2243 O O . ALA A 1 301 ? -1.136 6.068 16.074 1.00 76.00 301 ALA A O 1
ATOM 2244 N N . PRO A 1 302 ? -3.290 6.377 15.639 1.00 75.50 302 PRO A N 1
ATOM 2245 C CA . PRO A 1 302 ? -3.065 6.423 14.205 1.00 75.50 302 PRO A CA 1
ATOM 2246 C C . PRO A 1 302 ? -2.336 7.705 13.800 1.00 75.50 302 PRO A C 1
ATOM 2248 O O . PRO A 1 302 ? -2.556 8.782 14.359 1.00 75.50 302 PRO A O 1
ATOM 2251 N N . HIS A 1 303 ? -1.528 7.594 12.750 1.00 80.19 303 HIS A N 1
ATOM 2252 C CA . HIS A 1 303 ? -0.751 8.697 12.189 1.00 80.19 303 HIS A CA 1
ATOM 2253 C C . HIS A 1 303 ? -1.307 9.130 10.832 1.00 80.19 303 HIS A C 1
ATOM 2255 O O . HIS A 1 303 ? -1.964 8.362 10.130 1.00 80.19 303 HIS A O 1
ATOM 2261 N N . ARG A 1 304 ? -1.034 10.367 10.421 1.00 83.50 304 ARG A N 1
ATOM 2262 C CA . ARG A 1 304 ? -1.368 10.834 9.070 1.00 83.50 304 ARG A CA 1
ATOM 2263 C C . ARG A 1 304 ? -0.172 10.619 8.158 1.00 83.50 304 ARG A C 1
ATOM 2265 O O . ARG A 1 304 ? 0.891 11.187 8.400 1.00 83.50 304 ARG A O 1
ATOM 2272 N N . LEU A 1 305 ? -0.354 9.846 7.092 1.00 80.44 305 LEU A N 1
ATOM 2273 C CA . LEU A 1 305 ? 0.647 9.770 6.037 1.00 80.44 305 LEU A CA 1
ATOM 2274 C C . LEU A 1 305 ? 0.595 11.044 5.195 1.00 80.44 305 LEU A C 1
ATOM 2276 O O . LEU A 1 305 ? -0.461 11.411 4.663 1.00 80.44 305 LEU A O 1
ATOM 2280 N N . CYS A 1 306 ? 1.757 11.679 5.074 1.00 60.03 306 CYS A N 1
ATOM 2281 C CA . CYS A 1 306 ? 2.017 12.780 4.155 1.00 60.03 306 CYS A CA 1
ATOM 2282 C C . CYS A 1 306 ? 1.933 12.279 2.711 1.00 60.03 306 CYS A C 1
ATOM 2284 O O . CYS A 1 306 ? 2.553 11.232 2.402 1.00 60.03 306 CYS A O 1
#

Solvent-accessible surface area (backbone atoms only — not comparable to full-atom values): 16999 Å² total; per-residue (Å²): 132,88,82,87,86,89,83,86,86,85,74,86,82,74,81,87,83,73,74,84,74,79,73,80,76,69,76,44,29,32,42,40,36,38,41,39,32,29,46,25,78,36,65,24,36,38,38,32,39,72,44,70,28,56,85,65,62,70,77,46,75,49,78,49,50,24,44,73,87,37,80,51,80,83,57,49,77,42,86,43,59,88,38,9,40,36,32,40,41,78,43,67,55,42,46,35,39,40,39,38,40,37,36,32,54,38,72,60,99,77,56,64,65,79,82,78,79,58,64,70,37,62,94,97,46,72,21,63,63,45,55,57,24,41,52,61,42,97,34,22,58,13,81,77,43,32,69,58,34,44,70,78,42,54,89,47,64,84,58,67,62,33,52,49,50,46,33,52,47,46,43,75,59,40,45,84,36,87,82,71,59,56,96,82,59,28,17,68,53,26,66,75,68,29,38,19,46,48,62,37,49,20,27,34,48,30,17,47,29,21,34,70,73,31,27,20,30,28,33,34,26,42,34,22,73,34,77,83,62,48,78,40,38,28,22,31,36,60,53,98,91,41,64,34,35,48,52,41,75,67,58,45,30,62,81,55,34,40,44,20,30,47,26,70,33,64,91,68,38,44,51,66,42,77,80,40,62,44,72,43,84,74,48,80,46,42,49,39,44,58,65,71,79,81,68,88,60,86,75,64,78,63,38,65,68,92

Secondary structure (DSSP, 8-state):
------------------PPP--------EEEEEEEEEEE-S-EEEEE--SPPSSS-EEEEEEEEEETTEEPPPPEEEE-GGG-EEEEEEE-SEEEEEEEEEEEPPPPTT-PPP-------STTS--HHHHHTTS-BTTB-TTTSHHHHHHHHTTSPTTHHHHHHHHHHHHHHSEE-TTSS-TT--HHHHHHHSEE-HHHHHHHHHHHHHHTT--EEEEEEE-TT-SS--EEEEEEEEETTEEEEE-TT--S-GGG-EEEEEESSHHHH-SEEEEES-EEEEEEEEEEEESSSPPP--SSS-B---

Nearest PDB structures (foldseek):
  3isr-assembly1_B  TM=8.616E-01  e=1.174E-28  Cytophaga hutchinsonii ATCC 33406
  9crn-assembly1_A  TM=7.797E-01  e=4.596E-05  Streptococcus pyogenes NZ131
  3kd4-assembly1_A  TM=3.969E-01  e=1.218E-05  Parabacteroides distasonis ATCC 8503
  6kzb-assembly2_C  TM=4.279E-01  e=1.317E-02  Homo sapiens
  6a8p-assembly3_C  TM=3.533E-01  e=1.565E-02  Homo sapiens

Sequence (306 aa):
MHCRGGVPYVTDVQSASDRPSAHPGGATERVVSCDLTFDVGEPADVALHIAAANGRVVRAERLDVTIDRRVLPAAIELATPHGGRLHLLRTPPGILSVSYRAELAAPPATAGQPATAIRGGLPGLPGLEQLTYLRASRYCPSDHDVGFAVAEFGGLPPGRPQAEAITQWIHSRVGYVPGSTNVHSSADDALLTGQGVCRDFAHLGITLCRALQIPARFVAVYAPGLTPMDFHAVFEAWFDGAWWTYDATCRAPREGMVRIATGRDAADTAFVNVLRGIVALQSTEVTATVTGLLPIDDNLAPHRLC

Radius of gyration: 23.91 Å; Cα contacts (8 Å, |Δi|>4): 682; chains: 1; bounding box: 45×39×112 Å

InterPro domains:
  IPR002931 Transglutaminase-like [PF01841] (160-248)
  IPR002931 Transglutaminase-like [SM00460] (190-250)
  IPR038765 Papain-like cysteine peptidase superfamily [SSF54001] (136-273)

Mean predicted aligned error: 8.19 Å

pLDDT: mean 87.19, std 19.72, range [28.23, 98.88]

Organism: NCBI:txid2716812